Protein AF-0000000066374319 (afdb_homodimer)

Foldseek 3Di:
DAFPDPVLVVVLVVVVVCVVVPNDDPVVNVVSCVVTDDDLDWDALCRLVVLCVVLPHDLCRVCVLLVHDSVVNVCRNVRVDTDDDSSSVLSVCCSVPNSVVSD/DAFPDPVLVVVLVVVVVCVVVPNDDPVVNVVSCVVTDDDLDWDALCRLVVLCVVLPHDLCRVCVLLVHDSVVNVCRNVRVDTDDDPSSVLSVCCSVPNSVVSD

Radius of gyration: 18.67 Å; Cα contacts (8 Å, |Δi|>4): 278; chains: 2; bounding box: 35×55×42 Å

InterPro domains:
  IPR001387 Cro/C1-type, helix-turn-helix domain [PF01381] (48-91)
  IPR001387 Cro/C1-type, helix-turn-helix domain [PS50943] (48-91)
  IPR001387 Cro/C1-type, helix-turn-helix domain [SM00530] (47-102)
  IPR001387 Cro/C1-type, helix-turn-helix domain [cd00093] (45-91)
  IPR010982 Lambda repressor-like, DNA-binding domain superfamily [G3DSA:1.10.260.40] (38-99)
  IPR010982 Lambda repressor-like, DNA-binding domain superfamily [SSF47413] (45-101)
  IPR052359 Bacterial HTH-type regulators and antitoxins [PTHR36511] (6-102)

Organism: Neisseria gonorrhoeae (strain ATCC 700825 / FA 1090) (NCBI:txid242231)

pLDDT: mean 95.72, std 2.85, range [85.38, 98.88]

Solvent-accessible surface area (backbone atoms only — not comparable to full-atom values): 11067 Å² total; per-residue (Å²): 73,33,59,75,39,72,68,33,44,55,50,47,48,54,50,49,55,38,36,74,75,63,74,41,51,68,70,60,50,51,52,48,46,64,73,25,39,38,78,67,75,86,68,52,19,65,53,50,45,48,48,40,50,74,68,72,41,52,61,59,58,47,13,33,62,45,22,45,52,45,65,57,46,52,31,28,41,69,55,77,45,74,72,51,44,29,46,38,44,51,52,50,46,32,65,75,63,31,66,72,62,63,103,72,33,59,76,40,71,67,33,44,54,50,49,48,53,51,48,55,39,36,73,75,63,75,42,54,68,70,57,49,52,53,49,45,64,72,25,40,38,80,67,74,86,70,53,19,65,52,50,44,50,48,39,51,74,69,72,42,52,59,59,56,48,13,34,62,46,22,45,53,44,64,56,47,53,32,26,41,70,55,76,45,74,71,53,42,28,45,38,43,53,52,49,47,32,64,76,64,32,68,72,62,64,105

Secondary structure (DSSP, 8-state):
-EES-HHHHHHHHHHHHHHHTTSS-HHHHHHHHHHHEEPPPP--HHHHHHHHHHTT--HHHHHHHHTS-HHHHHHHHTTSS---HHHHHHHHHHHHH-GGGG-/-EES-HHHHHHHHHHHHHHHTTSS-HHHHHHHHHHHEEPPPP--HHHHHHHHHHTT--HHHHHHHHTS-HHHHHHHHTTSS---HHHHHHHHHHHHH-GGGG-

Sequence (206 aa):
MKYKSGIFAAIHETMQGLHDIGAIDKKTMRGFDKSCLTEIKPLSGGDIKAIREKEALSQAAFAIYLNVGKNHVSAWERGVKKPSGAALKLLTIVKNKGIEAIAMKYKSGIFAAIHETMQGLHDIGAIDKKTMRGFDKSCLTEIKPLSGGDIKAIREKEALSQAAFAIYLNVGKNHVSAWERGVKKPSGAALKLLTIVKNKGIEAIA

Nearest PDB structures (foldseek):
  5j9i-assembly2_C  TM=8.823E-01  e=1.707E-04  Vibrio cholerae
  5j9i-assembly1_B  TM=9.425E-01  e=4.262E-04  Vibrio cholerae
  4yba-assembly1_A  TM=8.769E-01  e=2.351E-03  Klebsiella pneumoniae
  5jaa-assembly1_B  TM=6.154E-01  e=1.606E-04  Vibrio cholerae O1 biovar El Tor str. N16961
  2ox6-assembly2_C  TM=7.833E-01  e=5.523E-03  Shewanella oneidensis MR-1

Structure (mmCIF, N/CA/C/O backbone):
data_AF-0000000066374319-model_v1
#
loop_
_entity.id
_entity.type
_entity.pdbx_description
1 polymer 'DNA-binding protein'
#
loop_
_atom_site.group_PDB
_atom_site.id
_atom_site.type_symbol
_atom_site.label_atom_id
_atom_site.label_alt_id
_atom_site.label_comp_id
_atom_site.label_asym_id
_atom_site.label_entity_id
_atom_site.label_seq_id
_atom_site.pdbx_PDB_ins_code
_atom_site.Cartn_x
_atom_site.Cartn_y
_atom_site.Cartn_z
_atom_site.occupancy
_atom_site.B_iso_or_equiv
_atom_site.auth_seq_id
_atom_site.auth_comp_id
_atom_site.auth_asym_id
_atom_site.auth_atom_id
_atom_site.pdbx_PDB_model_num
ATOM 1 N N . MET A 1 1 ? 9.516 -6.852 -3.818 1 85.56 1 MET A N 1
ATOM 2 C CA . MET A 1 1 ? 9.789 -7.051 -5.238 1 85.56 1 MET A CA 1
ATOM 3 C C . MET A 1 1 ? 8.641 -6.527 -6.09 1 85.56 1 MET A C 1
ATOM 5 O O . MET A 1 1 ? 7.5 -6.453 -5.625 1 85.56 1 MET A O 1
ATOM 9 N N . LYS A 1 2 ? 9.07 -6.004 -7.316 1 88.38 2 LYS A N 1
ATOM 10 C CA . LYS A 1 2 ? 8.07 -5.621 -8.305 1 88.38 2 LYS A CA 1
ATOM 11 C C . LYS A 1 2 ? 8.438 -6.141 -9.695 1 88.38 2 LYS A C 1
ATOM 13 O O . LYS A 1 2 ? 9.617 -6.336 -10 1 88.38 2 LYS A O 1
ATOM 18 N N . TYR A 1 3 ? 7.492 -6.336 -10.484 1 92.31 3 TYR A N 1
ATOM 19 C CA . TYR A 1 3 ? 7.754 -6.734 -11.859 1 92.31 3 TYR A CA 1
ATOM 20 C C . TYR A 1 3 ? 8.32 -5.57 -12.664 1 92.31 3 TYR A C 1
ATOM 22 O O . TYR A 1 3 ? 7.887 -4.426 -12.5 1 92.31 3 TYR A O 1
ATOM 30 N N . LYS A 1 4 ? 9.133 -5.91 -13.648 1 91.25 4 LYS A N 1
ATOM 31 C CA . LYS A 1 4 ? 9.711 -4.883 -14.5 1 91.25 4 LYS A CA 1
ATOM 32 C C . LYS A 1 4 ? 8.672 -4.324 -15.477 1 91.25 4 LYS A C 1
ATOM 34 O O . LYS A 1 4 ? 8.75 -3.162 -15.875 1 91.25 4 LYS A O 1
ATOM 39 N N . SER A 1 5 ? 7.73 -5.246 -15.844 1 88.25 5 SER A N 1
ATOM 40 C CA . SER A 1 5 ? 6.641 -4.871 -16.734 1 88.25 5 SER A CA 1
ATOM 41 C C . SER A 1 5 ? 5.523 -5.906 -16.703 1 88.25 5 SER A C 1
ATOM 43 O O . SER A 1 5 ? 5.637 -6.934 -16.047 1 88.25 5 SER A O 1
ATOM 45 N N . GLY A 1 6 ? 4.461 -5.535 -17.375 1 86.19 6 GLY A N 1
ATOM 46 C CA . GLY A 1 6 ? 3.354 -6.469 -17.5 1 86.19 6 GLY A CA 1
ATOM 47 C C . GLY A 1 6 ? 3.734 -7.766 -18.188 1 86.19 6 GLY A C 1
ATOM 48 O O . GLY A 1 6 ? 3.293 -8.844 -17.781 1 86.19 6 GLY A O 1
ATOM 49 N N . ILE A 1 7 ? 4.52 -7.633 -19.156 1 90.06 7 ILE A N 1
ATOM 50 C CA . ILE A 1 7 ? 4.918 -8.812 -19.922 1 90.06 7 ILE A CA 1
ATOM 51 C C . ILE A 1 7 ? 5.77 -9.727 -19.047 1 90.06 7 ILE A C 1
ATOM 53 O O . ILE A 1 7 ? 5.645 -10.953 -19.109 1 90.06 7 ILE A O 1
ATOM 57 N N . PHE A 1 8 ? 6.621 -9.219 -18.234 1 92.69 8 PHE A N 1
ATOM 58 C CA . PHE A 1 8 ? 7.469 -10.008 -17.344 1 92.69 8 PHE A CA 1
ATOM 59 C C . PHE A 1 8 ? 6.641 -10.695 -16.266 1 92.69 8 PHE A C 1
ATOM 61 O O . PHE A 1 8 ? 6.969 -11.805 -15.836 1 92.69 8 PHE A O 1
ATOM 68 N N . ALA A 1 9 ? 5.57 -9.992 -15.977 1 92.44 9 ALA A N 1
ATOM 69 C CA . ALA A 1 9 ? 4.645 -10.641 -15.055 1 92.44 9 ALA A CA 1
ATOM 70 C C . ALA A 1 9 ? 4.074 -11.922 -15.648 1 92.44 9 ALA A C 1
ATOM 72 O O . ALA A 1 9 ? 3.994 -12.945 -14.977 1 92.44 9 ALA A O 1
ATOM 73 N N . ALA A 1 10 ? 3.65 -11.867 -16.859 1 91.88 10 ALA A N 1
ATOM 74 C CA . ALA A 1 10 ? 3.098 -13.031 -17.547 1 91.88 10 ALA A CA 1
ATOM 75 C C . ALA A 1 10 ? 4.148 -14.133 -17.688 1 91.88 10 ALA A C 1
ATOM 77 O O . ALA A 1 10 ? 3.855 -15.312 -17.469 1 91.88 10 ALA A O 1
ATOM 78 N N . ILE A 1 11 ? 5.297 -13.758 -18.016 1 93.88 11 ILE A N 1
ATOM 79 C CA . ILE A 1 11 ? 6.395 -14.703 -18.172 1 93.88 11 ILE A CA 1
ATOM 80 C C . ILE A 1 11 ? 6.695 -15.367 -16.828 1 93.88 11 ILE A C 1
ATOM 82 O O . ILE A 1 11 ? 6.785 -16.594 -16.734 1 93.88 11 ILE A O 1
ATOM 86 N N . HIS A 1 12 ? 6.871 -14.578 -15.859 1 94.94 12 HIS A N 1
ATOM 87 C CA . HIS A 1 12 ? 7.172 -15.094 -14.523 1 94.94 12 HIS A CA 1
ATOM 88 C C . HIS A 1 12 ? 6.094 -16.062 -14.047 1 94.94 12 HIS A C 1
ATOM 90 O O . HIS A 1 12 ? 6.398 -17.078 -13.43 1 94.94 12 HIS A O 1
ATOM 96 N N . GLU A 1 13 ? 4.883 -15.688 -14.289 1 93.19 13 GLU A N 1
ATOM 97 C CA . GLU A 1 13 ? 3.779 -16.547 -13.891 1 93.19 13 GLU A CA 1
ATOM 98 C C . GLU A 1 13 ? 3.865 -17.906 -14.586 1 93.19 13 GLU A C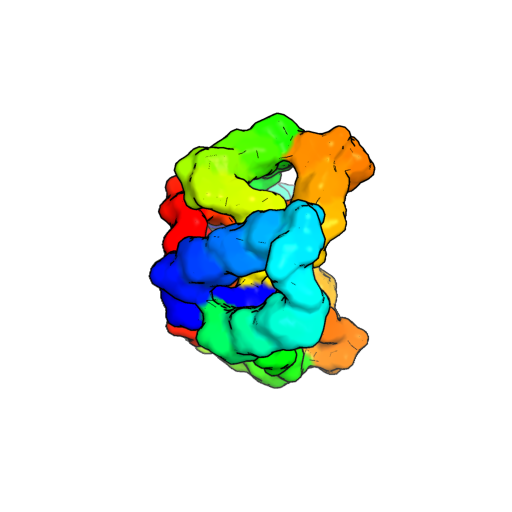 1
ATOM 100 O O . GLU A 1 13 ? 3.58 -18.938 -13.977 1 93.19 13 GLU A O 1
ATOM 105 N N . THR A 1 14 ? 4.141 -17.812 -15.797 1 94.56 14 THR A N 1
ATOM 106 C CA . THR A 1 14 ? 4.301 -19.047 -16.531 1 94.56 14 THR A CA 1
ATOM 107 C C . THR A 1 14 ? 5.41 -19.906 -15.922 1 94.56 14 THR A C 1
ATOM 109 O O . THR A 1 14 ? 5.227 -21.094 -15.695 1 94.56 14 THR A O 1
ATOM 112 N N . MET A 1 15 ? 6.504 -19.312 -15.602 1 95.56 15 MET A N 1
ATOM 113 C CA . MET A 1 15 ? 7.652 -20.031 -15.039 1 95.56 15 MET A CA 1
ATOM 114 C C . MET A 1 15 ? 7.344 -20.531 -13.633 1 95.56 15 MET A C 1
ATOM 116 O O . MET A 1 15 ? 7.789 -21.609 -13.25 1 95.56 15 MET A O 1
ATOM 120 N N . GLN A 1 16 ? 6.664 -19.75 -12.945 1 93.44 16 GLN A N 1
ATOM 121 C CA . GLN A 1 16 ? 6.254 -20.172 -11.617 1 93.44 16 GLN A CA 1
ATOM 122 C C . GLN A 1 16 ? 5.383 -21.422 -11.688 1 93.44 16 GLN A C 1
ATOM 124 O O . GLN A 1 16 ? 5.496 -22.328 -10.844 1 93.44 16 GLN A O 1
ATOM 129 N N . GLY A 1 17 ? 4.402 -21.422 -12.562 1 92.31 17 GLY A N 1
ATOM 130 C CA . GLY A 1 17 ? 3.607 -22.625 -12.773 1 92.31 17 GLY A CA 1
ATOM 131 C C . GLY A 1 17 ? 4.445 -23.844 -13.055 1 92.31 17 GLY A C 1
ATOM 132 O O . GLY A 1 17 ? 4.199 -24.922 -12.492 1 92.31 17 GLY A O 1
ATOM 133 N N . LEU A 1 18 ? 5.426 -23.703 -13.938 1 95.5 18 LEU A N 1
ATOM 134 C CA . LEU A 1 18 ? 6.336 -24.797 -14.273 1 95.5 18 LEU A CA 1
ATOM 135 C C . LEU A 1 18 ? 7.121 -25.25 -13.039 1 95.5 18 LEU A C 1
ATOM 137 O O . LEU A 1 18 ? 7.34 -26.438 -12.836 1 95.5 18 LEU A O 1
ATOM 141 N N . HIS A 1 19 ? 7.5 -24.328 -12.234 1 95.62 19 HIS A N 1
ATOM 142 C CA . HIS A 1 19 ? 8.211 -24.641 -11 1 95.62 19 HIS A CA 1
ATOM 143 C C . HIS A 1 19 ? 7.32 -25.422 -10.031 1 95.62 19 HIS A C 1
ATOM 145 O O . HIS A 1 19 ? 7.773 -26.391 -9.422 1 95.62 19 HIS A O 1
ATOM 151 N N . ASP A 1 20 ? 6.141 -25.031 -9.922 1 92.25 20 ASP A N 1
ATOM 152 C CA . ASP A 1 20 ? 5.207 -25.641 -8.977 1 92.25 20 ASP A CA 1
ATOM 153 C C . ASP A 1 20 ? 4.961 -27.109 -9.312 1 92.25 20 ASP A C 1
ATOM 155 O O . ASP A 1 20 ? 4.754 -27.922 -8.414 1 92.25 20 ASP A O 1
ATOM 159 N N . ILE A 1 21 ? 5.012 -27.484 -10.469 1 95 21 ILE A N 1
ATOM 160 C CA . ILE A 1 21 ? 4.742 -28.859 -10.859 1 95 21 ILE A CA 1
ATOM 161 C C . ILE A 1 21 ? 6.059 -29.641 -10.961 1 95 21 ILE A C 1
ATOM 163 O O . ILE A 1 21 ? 6.078 -30.781 -11.414 1 95 21 ILE A O 1
ATOM 167 N N . GLY A 1 22 ? 7.172 -28.984 -10.68 1 95.31 22 GLY A N 1
ATOM 168 C CA . GLY A 1 22 ? 8.469 -29.641 -10.609 1 95.31 22 GLY A CA 1
ATOM 169 C C . GLY A 1 22 ? 9.164 -29.719 -11.953 1 95.31 22 GLY A C 1
ATOM 170 O O . GLY A 1 22 ? 10.133 -30.469 -12.109 1 95.31 22 GLY A O 1
ATOM 171 N N . ALA A 1 23 ? 8.711 -28.984 -12.938 1 97.31 23 ALA A N 1
ATOM 172 C CA . ALA A 1 23 ? 9.281 -29.031 -14.289 1 97.31 23 ALA A CA 1
ATOM 173 C C . ALA A 1 23 ? 10.562 -28.203 -14.375 1 97.31 23 ALA A C 1
ATOM 175 O O . ALA A 1 23 ? 11.375 -28.406 -15.273 1 97.31 23 ALA A O 1
ATOM 176 N N . ILE A 1 24 ? 10.734 -27.203 -13.508 1 96.06 24 ILE A N 1
ATOM 177 C CA . ILE A 1 24 ? 11.992 -26.469 -13.398 1 96.06 24 ILE A CA 1
ATOM 178 C C . ILE A 1 24 ? 12.438 -26.438 -11.938 1 96.06 24 ILE A C 1
ATOM 180 O O . ILE A 1 24 ? 11.609 -26.531 -11.023 1 96.06 24 ILE A O 1
ATOM 184 N N . ASP A 1 25 ? 13.781 -26.281 -11.812 1 96.56 25 ASP A N 1
ATOM 185 C CA . ASP A 1 25 ? 14.312 -26.312 -10.453 1 96.56 25 ASP A CA 1
ATOM 186 C C . ASP A 1 25 ? 14.414 -24.906 -9.867 1 96.56 25 ASP A C 1
ATOM 188 O O . ASP A 1 25 ? 14.094 -23.922 -10.539 1 96.56 25 ASP A O 1
ATOM 192 N N . LYS A 1 26 ? 14.711 -24.891 -8.656 1 95.38 26 LYS A N 1
ATOM 193 C CA . LYS A 1 26 ? 14.75 -23.641 -7.914 1 95.38 26 LYS A CA 1
ATOM 194 C C . LYS A 1 26 ? 15.789 -22.688 -8.5 1 95.38 26 LYS A C 1
ATOM 196 O O . LYS A 1 26 ? 15.562 -21.469 -8.555 1 95.38 26 LYS A O 1
ATOM 201 N N . LYS A 1 27 ? 16.906 -23.266 -8.883 1 96.81 27 LYS A N 1
ATOM 202 C CA . LYS A 1 27 ? 17.984 -22.453 -9.453 1 96.81 27 LYS A CA 1
ATOM 203 C C . LYS A 1 27 ? 17.516 -21.75 -10.727 1 96.81 27 LYS A C 1
ATOM 205 O O . LYS A 1 27 ? 17.781 -20.562 -10.914 1 96.81 27 LYS A O 1
ATOM 210 N N . THR A 1 28 ? 16.828 -22.422 -11.492 1 96.19 28 THR A N 1
ATOM 211 C CA . THR A 1 28 ? 16.281 -21.844 -12.719 1 96.19 28 THR A CA 1
ATOM 212 C C . THR A 1 28 ? 15.242 -20.781 -12.414 1 96.19 28 THR A C 1
ATOM 214 O O . THR A 1 28 ? 15.211 -19.719 -13.055 1 96.19 28 THR A O 1
ATOM 217 N N . MET A 1 29 ? 14.414 -21.047 -11.398 1 94.81 29 MET A N 1
ATOM 218 C CA . MET A 1 29 ? 13.398 -20.078 -11.023 1 94.81 29 MET A CA 1
ATOM 219 C C . MET A 1 29 ? 14.031 -18.781 -10.523 1 94.81 29 MET A C 1
ATOM 221 O O . MET A 1 29 ? 13.547 -17.688 -10.828 1 94.81 29 MET A O 1
ATOM 225 N N . ARG A 1 30 ? 15.094 -18.953 -9.766 1 94.5 30 ARG A N 1
ATOM 226 C CA . ARG A 1 30 ? 15.797 -17.781 -9.266 1 94.5 30 ARG A CA 1
ATOM 227 C C . ARG A 1 30 ? 16.328 -16.922 -10.414 1 94.5 30 ARG A C 1
ATOM 229 O O . ARG A 1 30 ? 16.359 -15.695 -10.32 1 94.5 30 ARG A O 1
ATOM 236 N N . GLY A 1 31 ? 16.797 -17.594 -11.398 1 94.56 31 GLY A N 1
ATOM 237 C CA . GLY A 1 31 ? 17.234 -16.891 -12.594 1 94.56 31 GLY A CA 1
ATOM 238 C C . GLY A 1 31 ? 16.141 -16.047 -13.234 1 94.56 31 GLY A C 1
ATOM 239 O O . GLY A 1 31 ? 16.375 -14.898 -13.617 1 94.56 31 GLY A O 1
ATOM 240 N N . PHE A 1 32 ? 14.984 -16.594 -13.344 1 93.5 32 PHE A N 1
ATOM 241 C CA . PHE A 1 32 ? 13.852 -15.859 -13.898 1 93.5 32 PHE A CA 1
ATOM 242 C C . PHE A 1 32 ? 13.453 -14.703 -12.992 1 93.5 32 PHE A C 1
ATOM 244 O O . PHE A 1 32 ? 13.047 -13.641 -13.469 1 93.5 32 PHE A O 1
ATOM 251 N N . ASP A 1 33 ? 13.477 -14.945 -11.656 1 93.62 33 ASP A N 1
ATOM 252 C CA . ASP A 1 33 ? 13.211 -13.867 -10.711 1 93.62 33 ASP A CA 1
ATOM 253 C C . ASP A 1 33 ? 14.102 -12.656 -10.992 1 93.62 33 ASP A C 1
ATOM 255 O O . ASP A 1 33 ? 13.625 -11.523 -11.047 1 93.62 33 ASP A O 1
ATOM 259 N N . LYS A 1 34 ? 15.367 -12.945 -11.172 1 93.44 34 LYS A N 1
ATOM 260 C CA . LYS A 1 34 ? 16.328 -11.875 -11.43 1 93.44 34 LYS A CA 1
ATOM 261 C C . LYS A 1 34 ? 15.992 -11.133 -12.719 1 93.44 34 LYS A C 1
ATOM 263 O O . LYS A 1 34 ? 16.203 -9.922 -12.82 1 93.44 34 LYS A O 1
ATOM 268 N N . SER A 1 35 ? 15.477 -11.797 -13.641 1 94 35 SER A N 1
ATOM 269 C CA . SER A 1 35 ? 15.211 -11.219 -14.961 1 94 35 SER A CA 1
ATOM 270 C C . SER A 1 35 ? 13.891 -10.461 -14.977 1 94 35 SER A C 1
ATOM 272 O O . SER A 1 35 ? 13.734 -9.484 -15.711 1 94 35 SER A O 1
ATOM 274 N N . CYS A 1 36 ? 12.969 -10.953 -14.141 1 95.44 36 CYS A N 1
ATOM 275 C CA . CYS A 1 36 ? 11.602 -10.469 -14.289 1 95.44 36 CYS A CA 1
ATOM 276 C C . CYS A 1 36 ? 11.25 -9.469 -13.188 1 95.44 36 CYS A C 1
ATOM 278 O O . CYS A 1 36 ? 10.297 -8.695 -13.32 1 95.44 36 CYS A O 1
ATOM 280 N N . LEU A 1 37 ? 11.984 -9.516 -12.125 1 94.12 37 LEU A N 1
ATOM 281 C CA . LEU A 1 37 ? 11.609 -8.734 -10.953 1 94.12 37 LEU A CA 1
ATOM 282 C C . LEU A 1 37 ? 12.648 -7.656 -10.664 1 94.12 37 LEU A C 1
ATOM 284 O O . LEU A 1 37 ? 13.836 -7.84 -10.938 1 94.12 37 LEU A O 1
ATOM 288 N N . THR A 1 38 ? 12.219 -6.57 -10.25 1 92.12 38 THR A N 1
ATOM 289 C CA . THR A 1 38 ? 13.086 -5.527 -9.719 1 92.12 38 THR A CA 1
ATOM 290 C C . THR A 1 38 ? 12.891 -5.391 -8.211 1 92.12 38 THR A C 1
ATOM 292 O O . THR A 1 38 ? 11.773 -5.496 -7.707 1 92.12 38 THR A O 1
ATOM 295 N N . GLU A 1 39 ? 13.93 -5.234 -7.555 1 90.19 39 GLU A N 1
ATOM 296 C CA . GLU A 1 39 ? 13.867 -5.098 -6.102 1 90.19 39 GLU A CA 1
ATOM 297 C C . GLU A 1 39 ? 13.297 -3.738 -5.699 1 90.19 39 GLU A C 1
ATOM 299 O O . GLU A 1 39 ? 13.648 -2.715 -6.293 1 90.19 39 GLU A O 1
ATOM 304 N N . ILE A 1 40 ? 12.414 -3.73 -4.828 1 95.25 40 ILE A N 1
ATOM 305 C CA . ILE A 1 40 ? 12.016 -2.49 -4.168 1 95.25 40 ILE A CA 1
ATOM 306 C C . ILE A 1 40 ? 13.062 -2.107 -3.121 1 95.25 40 ILE A C 1
ATOM 308 O O . ILE A 1 40 ? 13.367 -2.898 -2.225 1 95.25 40 ILE A O 1
ATOM 312 N N . LYS A 1 41 ? 13.586 -0.959 -3.27 1 95.81 41 LYS A N 1
ATOM 313 C CA . LYS A 1 41 ? 14.703 -0.542 -2.426 1 95.81 41 LYS A CA 1
ATOM 314 C C . LYS A 1 41 ? 14.211 -0.077 -1.057 1 95.81 41 LYS A C 1
ATOM 316 O O . LYS A 1 41 ? 13.164 0.561 -0.95 1 95.81 41 LYS A O 1
ATOM 321 N N . PRO A 1 42 ? 15.008 -0.447 -0.119 1 97.06 42 PRO A N 1
ATOM 322 C CA . PRO A 1 42 ? 14.664 0.081 1.203 1 97.06 42 PRO A CA 1
ATOM 323 C C . PRO A 1 42 ? 14.68 1.606 1.253 1 97.06 42 PRO A C 1
ATOM 325 O O . PRO A 1 42 ? 15.391 2.246 0.47 1 97.06 42 PRO A O 1
ATOM 328 N N . LEU A 1 43 ? 13.938 2.207 2.131 1 98.25 43 LEU A N 1
ATOM 329 C CA . LEU A 1 43 ? 13.875 3.648 2.346 1 98.25 43 LEU A CA 1
ATOM 330 C C . LEU A 1 43 ? 14.359 4.016 3.742 1 98.25 43 LEU A C 1
ATOM 332 O O . LEU A 1 43 ? 13.977 3.379 4.727 1 98.25 43 LEU A O 1
ATOM 336 N N . SER A 1 44 ? 15.211 5.004 3.818 1 98.19 44 SER A N 1
ATOM 337 C CA . SER A 1 44 ? 15.625 5.531 5.113 1 98.19 44 SER A CA 1
ATOM 338 C C . SER A 1 44 ? 14.555 6.441 5.711 1 98.19 44 SER A C 1
ATOM 340 O O . SER A 1 44 ? 13.609 6.832 5.02 1 98.19 44 SER A O 1
ATOM 342 N N . GLY A 1 45 ? 14.742 6.73 7.008 1 98.62 45 GLY A N 1
ATOM 343 C CA . GLY A 1 45 ? 13.867 7.715 7.621 1 98.62 45 GLY A CA 1
ATOM 344 C C . GLY A 1 45 ? 13.852 9.047 6.895 1 98.62 45 GLY A C 1
ATOM 345 O O . GLY A 1 45 ? 12.797 9.648 6.707 1 98.62 45 GLY A O 1
ATOM 346 N N . GLY A 1 46 ? 14.992 9.477 6.574 1 98.5 46 GLY A N 1
ATOM 347 C CA . GLY A 1 46 ? 15.102 10.711 5.812 1 98.5 46 GLY A CA 1
ATOM 348 C C . GLY A 1 46 ? 14.383 10.656 4.477 1 98.5 46 GLY A C 1
ATOM 349 O O . GLY A 1 46 ? 13.766 11.633 4.051 1 98.5 46 GLY A O 1
ATOM 350 N N . ASP A 1 47 ? 14.477 9.523 3.742 1 98.62 47 ASP A N 1
ATOM 351 C CA . ASP A 1 47 ? 13.75 9.336 2.488 1 98.62 47 ASP A CA 1
ATOM 352 C C . ASP A 1 47 ? 12.25 9.508 2.693 1 98.62 47 ASP A C 1
ATOM 354 O O . ASP A 1 47 ? 11.586 10.195 1.917 1 98.62 47 ASP A O 1
ATOM 358 N N . ILE A 1 48 ? 11.781 8.852 3.719 1 98.88 48 ILE A N 1
ATOM 359 C CA . ILE A 1 48 ? 10.344 8.844 3.984 1 98.88 48 ILE A CA 1
ATOM 360 C C . ILE A 1 48 ? 9.875 10.258 4.305 1 98.88 48 ILE A C 1
ATOM 362 O O . ILE A 1 48 ? 8.844 10.711 3.799 1 98.88 48 ILE A O 1
ATOM 366 N N . LYS A 1 49 ? 10.656 10.961 5.117 1 98.75 49 LYS A N 1
ATOM 367 C CA . LYS A 1 49 ? 10.352 12.359 5.418 1 98.75 49 LYS A CA 1
ATOM 368 C C . LYS A 1 49 ? 10.352 13.211 4.152 1 98.75 49 LYS A C 1
ATOM 370 O O . LYS A 1 49 ? 9.461 14.039 3.955 1 98.75 49 LYS A O 1
ATOM 375 N N . ALA A 1 50 ? 11.281 13.016 3.314 1 98.81 50 ALA A N 1
ATOM 376 C CA . ALA A 1 50 ? 11.383 13.773 2.07 1 98.81 50 ALA A CA 1
ATOM 377 C C . ALA A 1 50 ? 10.18 13.508 1.172 1 98.81 50 ALA A C 1
ATOM 379 O O . ALA A 1 50 ? 9.648 14.43 0.542 1 98.81 50 ALA A O 1
ATOM 380 N N . ILE A 1 51 ? 9.773 12.273 1.063 1 98.69 51 ILE A N 1
ATOM 381 C CA . ILE A 1 51 ? 8.602 11.898 0.286 1 98.69 51 ILE A CA 1
ATOM 382 C C . ILE A 1 51 ? 7.371 12.641 0.81 1 98.69 51 ILE A C 1
ATOM 384 O O . ILE A 1 51 ? 6.613 13.227 0.034 1 98.69 51 ILE A O 1
ATOM 388 N N . ARG A 1 52 ? 7.195 12.539 2.152 1 98.38 52 ARG A N 1
ATOM 389 C CA . ARG A 1 52 ? 6.051 13.188 2.787 1 98.38 52 ARG A CA 1
ATOM 390 C C . ARG A 1 52 ? 6.074 14.695 2.551 1 98.38 52 ARG A C 1
ATOM 392 O O . ARG A 1 52 ? 5.055 15.289 2.191 1 98.38 52 ARG A O 1
ATOM 399 N N . GLU A 1 53 ? 7.242 15.344 2.727 1 98.31 53 GLU A N 1
ATOM 400 C CA . GLU A 1 53 ? 7.371 16.797 2.623 1 98.31 53 GLU A CA 1
ATOM 401 C C . GLU A 1 53 ? 7.203 17.266 1.181 1 98.31 53 GLU A C 1
ATOM 403 O O . GLU A 1 53 ? 6.672 18.344 0.933 1 98.31 53 GLU A O 1
ATOM 408 N N . LYS A 1 54 ? 7.656 16.469 0.281 1 98.12 54 LYS A N 1
ATOM 409 C CA . LYS A 1 54 ? 7.477 16.797 -1.132 1 98.12 54 LYS A CA 1
ATOM 410 C C . LYS A 1 54 ? 6 16.938 -1.476 1 98.12 54 LYS A C 1
ATOM 412 O O . LYS A 1 54 ? 5.637 17.766 -2.322 1 98.12 54 LYS A O 1
ATOM 417 N N . GLU A 1 55 ? 5.168 16.172 -0.817 1 96.12 55 GLU A N 1
ATOM 418 C CA . GLU A 1 55 ? 3.729 16.188 -1.063 1 96.12 55 GLU A CA 1
ATOM 419 C C . GLU A 1 55 ? 3.023 17.188 -0.15 1 96.12 55 GLU A C 1
ATOM 421 O O . GLU A 1 55 ? 1.792 17.234 -0.098 1 96.12 55 GLU A O 1
ATOM 426 N N . ALA A 1 56 ? 3.814 17.906 0.688 1 94.69 56 ALA A N 1
ATOM 427 C CA . ALA A 1 56 ? 3.336 18.938 1.593 1 94.69 56 ALA A CA 1
ATOM 428 C C . ALA A 1 56 ? 2.316 18.391 2.582 1 94.69 56 ALA A C 1
ATOM 430 O O . ALA A 1 56 ? 1.288 19.016 2.844 1 94.69 56 ALA A O 1
ATOM 431 N N . LEU A 1 57 ? 2.592 17.25 3.113 1 95.12 57 LEU A N 1
ATOM 432 C CA . LEU A 1 57 ? 1.68 16.594 4.039 1 95.12 57 LEU A CA 1
ATOM 433 C C . LEU A 1 57 ? 2.279 16.531 5.441 1 95.12 57 LEU A C 1
ATOM 435 O O . LEU A 1 57 ? 3.488 16.344 5.598 1 95.12 57 LEU A O 1
ATOM 439 N N . SER A 1 58 ? 1.423 16.688 6.41 1 94.25 58 SER A N 1
ATOM 4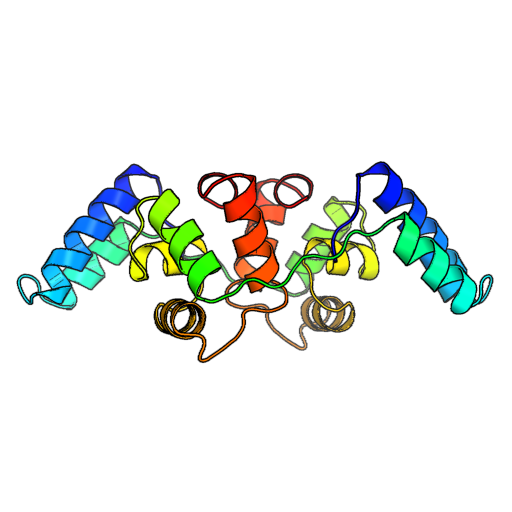40 C CA . SER A 1 58 ? 1.813 16.375 7.777 1 94.25 58 SER A CA 1
ATOM 441 C C . SER A 1 58 ? 1.939 14.859 7.977 1 94.25 58 SER A C 1
ATOM 443 O O . SER A 1 58 ? 1.518 14.078 7.121 1 94.25 58 SER A O 1
ATOM 445 N N . GLN A 1 59 ? 2.551 14.508 9.078 1 96.06 59 GLN A N 1
ATOM 446 C CA . GLN A 1 59 ? 2.625 13.086 9.391 1 96.06 59 GLN A CA 1
ATOM 447 C C . GLN A 1 59 ? 1.232 12.477 9.516 1 96.06 59 GLN A C 1
ATOM 449 O O . GLN A 1 59 ? 0.996 11.352 9.062 1 96.06 59 GLN A O 1
ATOM 454 N N . ALA A 1 60 ? 0.336 13.219 10.109 1 93.5 60 ALA A N 1
ATOM 455 C CA . ALA A 1 60 ? -1.029 12.742 10.32 1 93.5 60 ALA A CA 1
ATOM 456 C C . ALA A 1 60 ? -1.746 12.531 8.984 1 93.5 60 ALA A C 1
ATOM 458 O O . ALA A 1 60 ? -2.363 11.484 8.766 1 93.5 60 ALA A O 1
ATOM 459 N N . ALA A 1 61 ? -1.693 13.477 8.156 1 94.56 61 ALA A N 1
ATOM 460 C CA . ALA A 1 61 ? -2.338 13.391 6.848 1 94.56 61 ALA A CA 1
ATOM 461 C C . ALA A 1 61 ? -1.723 12.273 6.008 1 94.56 61 ALA A C 1
ATOM 463 O O . ALA A 1 61 ? -2.439 11.516 5.352 1 94.5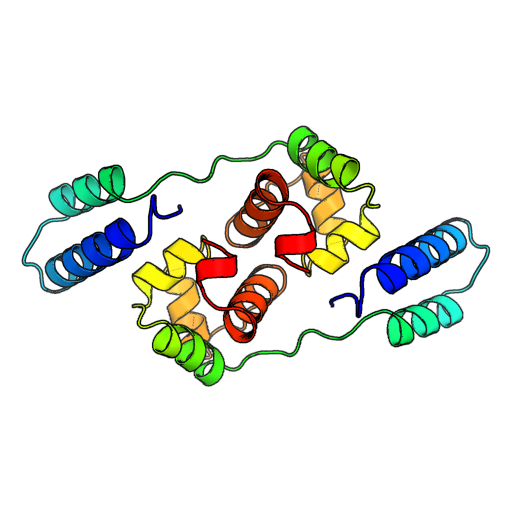6 61 ALA A O 1
ATOM 464 N N . PHE A 1 62 ? -0.406 12.227 6.02 1 97.31 62 PHE A N 1
ATOM 465 C CA . PHE A 1 62 ? 0.305 11.195 5.277 1 97.31 62 PHE A CA 1
ATOM 466 C C . PHE A 1 62 ? -0.132 9.805 5.727 1 97.31 62 PHE A C 1
ATOM 468 O O . PHE A 1 62 ? -0.372 8.922 4.898 1 97.31 62 PHE A O 1
ATOM 475 N N . ALA A 1 63 ? -0.277 9.625 7.051 1 97.56 63 ALA A N 1
ATOM 476 C CA . ALA A 1 63 ? -0.708 8.359 7.641 1 97.56 63 ALA A CA 1
ATOM 477 C C . ALA A 1 63 ? -2.092 7.965 7.133 1 97.56 63 ALA A C 1
ATOM 479 O O . ALA A 1 63 ? -2.344 6.789 6.852 1 97.56 63 ALA A O 1
ATOM 480 N N . ILE A 1 64 ? -2.959 8.875 7.02 1 96.5 64 ILE A N 1
ATOM 481 C CA . ILE A 1 64 ? -4.32 8.617 6.559 1 96.5 64 ILE A CA 1
ATOM 482 C C . ILE A 1 64 ? -4.293 8.125 5.113 1 96.5 64 ILE A C 1
ATOM 484 O O . ILE A 1 64 ? -4.957 7.141 4.773 1 96.5 64 ILE A O 1
ATOM 488 N N . TYR A 1 65 ? -3.494 8.727 4.219 1 96.81 65 TYR A N 1
ATOM 489 C CA . TYR A 1 65 ? -3.367 8.281 2.836 1 96.81 65 TYR A CA 1
ATOM 490 C C . TYR A 1 65 ? -2.854 6.852 2.768 1 96.81 65 TYR A C 1
ATOM 492 O O . TYR A 1 65 ? -3.271 6.074 1.906 1 96.81 65 TYR A O 1
ATOM 500 N N . LEU A 1 66 ? -1.97 6.512 3.697 1 98.06 66 LEU A N 1
ATOM 501 C CA . LEU A 1 66 ? -1.325 5.203 3.68 1 98.06 66 LEU A CA 1
ATOM 502 C C . LEU A 1 66 ? -2.162 4.176 4.434 1 98.06 66 LEU A C 1
ATOM 504 O O . LEU A 1 66 ? -1.858 2.982 4.406 1 98.06 66 LEU A O 1
ATOM 508 N N . ASN A 1 67 ? -3.16 4.613 5.094 1 98 67 ASN A N 1
ATOM 509 C CA . ASN A 1 67 ? -4.008 3.777 5.934 1 98 67 ASN A CA 1
ATOM 510 C C . ASN A 1 67 ? -3.201 3.078 7.023 1 98 67 ASN A C 1
ATOM 512 O O . ASN A 1 67 ? -3.344 1.871 7.23 1 98 67 ASN A O 1
ATOM 516 N N . VAL A 1 68 ? -2.334 3.871 7.594 1 97.69 68 VAL A N 1
ATOM 517 C CA . VAL A 1 68 ? -1.57 3.42 8.75 1 97.69 68 VAL A CA 1
ATOM 518 C C . VAL A 1 68 ? -1.724 4.422 9.898 1 97.69 68 VAL A C 1
ATOM 520 O O . VAL A 1 68 ? -2.363 5.465 9.734 1 97.69 68 VAL A O 1
ATOM 523 N N . GLY A 1 69 ? -1.208 4.129 11.023 1 96.38 69 GLY A N 1
ATOM 524 C CA . GLY A 1 69 ? -1.229 5.055 12.141 1 96.38 69 GLY A CA 1
ATOM 525 C C . GLY A 1 69 ? -0.138 6.105 12.07 1 96.38 69 GLY A C 1
ATOM 526 O O . GLY A 1 69 ? 0.944 5.848 11.531 1 96.38 69 GLY A O 1
ATOM 527 N N . LYS A 1 70 ? -0.505 7.262 12.625 1 95.4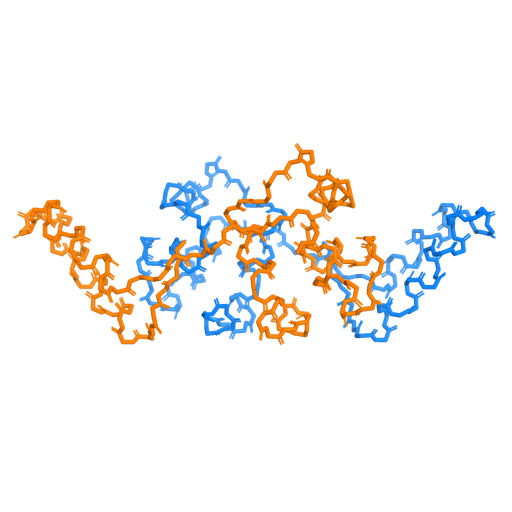4 70 LYS A N 1
ATOM 528 C CA . LYS A 1 70 ? 0.484 8.336 12.656 1 95.44 70 LYS A CA 1
ATOM 529 C C . LYS A 1 70 ? 1.764 7.883 13.352 1 95.44 70 LYS A C 1
ATOM 531 O O . LYS A 1 70 ? 2.861 8.297 12.977 1 95.44 70 LYS A O 1
ATOM 536 N N . ASN A 1 71 ? 1.65 7.02 14.266 1 97.31 71 ASN A N 1
ATOM 537 C CA . ASN A 1 71 ? 2.809 6.523 15.008 1 97.31 71 ASN A CA 1
ATOM 538 C C . ASN A 1 71 ? 3.74 5.715 14.109 1 97.31 71 ASN A C 1
ATOM 540 O O . ASN A 1 71 ? 4.957 5.715 14.312 1 97.31 71 ASN A O 1
ATOM 544 N N . HIS A 1 72 ? 3.203 5.031 13.156 1 98 72 HIS A N 1
ATOM 545 C CA . HIS A 1 72 ? 4.027 4.289 12.211 1 98 72 HIS A CA 1
ATOM 546 C C . HIS A 1 72 ? 4.867 5.234 11.352 1 98 72 HIS A C 1
ATOM 548 O O . HIS A 1 72 ? 6.07 5.027 11.195 1 98 72 HIS A O 1
ATOM 554 N N . VAL A 1 73 ? 4.25 6.258 10.898 1 98.56 73 VAL A N 1
ATOM 555 C CA . VAL A 1 73 ? 4.953 7.238 10.086 1 98.56 73 VAL A CA 1
ATOM 556 C C . VAL A 1 73 ? 6.07 7.891 10.898 1 98.56 73 VAL A C 1
ATOM 558 O O . VAL A 1 73 ? 7.207 7.996 10.43 1 98.56 73 VAL A O 1
ATOM 561 N N . SER A 1 74 ? 5.727 8.312 12.07 1 98.38 74 SER A N 1
ATOM 562 C CA . SER A 1 74 ? 6.715 8.938 12.945 1 98.38 74 SER A CA 1
ATOM 563 C C . SER A 1 74 ? 7.883 7.996 13.219 1 98.38 74 SER A C 1
ATOM 565 O O . SER A 1 74 ? 9.047 8.406 13.164 1 98.38 74 SER A O 1
ATOM 567 N N . ALA A 1 75 ? 7.605 6.77 13.531 1 98.62 75 ALA A N 1
ATOM 568 C CA . ALA A 1 75 ? 8.641 5.781 13.82 1 98.62 75 ALA A CA 1
ATOM 569 C C . ALA A 1 75 ? 9.531 5.551 12.602 1 98.62 75 ALA A C 1
ATOM 571 O O . ALA A 1 75 ? 10.742 5.379 12.734 1 98.62 75 ALA A O 1
ATOM 572 N N . TRP A 1 76 ? 8.953 5.523 11.406 1 98.75 76 TRP A N 1
ATOM 573 C CA . TRP A 1 76 ? 9.727 5.348 10.188 1 98.75 76 TRP A CA 1
ATOM 574 C C . TRP A 1 76 ? 10.656 6.539 9.953 1 98.75 76 TRP A C 1
ATOM 576 O O . TRP A 1 76 ? 11.844 6.363 9.68 1 98.75 76 TRP A O 1
ATOM 586 N N . GLU A 1 77 ? 10.117 7.738 10.148 1 98.62 77 GLU A N 1
ATOM 587 C CA . GLU A 1 77 ? 10.891 8.938 9.852 1 98.62 77 GLU A CA 1
ATOM 588 C C . GLU A 1 77 ? 12.039 9.117 10.844 1 98.62 77 GLU A C 1
ATOM 590 O O . GLU A 1 77 ? 13.078 9.68 10.5 1 98.62 77 GLU A O 1
ATOM 595 N N . ARG A 1 78 ? 11.852 8.602 12.008 1 98.19 78 ARG A N 1
ATOM 596 C CA . ARG A 1 78 ? 12.883 8.703 13.039 1 98.19 78 ARG A CA 1
ATOM 597 C C . ARG A 1 78 ? 13.867 7.547 12.945 1 98.19 78 ARG A C 1
ATOM 599 O O . ARG A 1 78 ? 14.844 7.492 13.703 1 98.19 78 ARG A O 1
ATOM 606 N N . GLY A 1 79 ? 13.625 6.617 12.133 1 97.75 79 GLY A N 1
ATOM 607 C CA . GLY A 1 79 ? 14.516 5.484 11.953 1 97.75 79 GLY A CA 1
ATOM 608 C C . GLY A 1 79 ? 14.344 4.41 13.016 1 97.75 79 GLY A C 1
ATOM 609 O O . GLY A 1 79 ? 15.164 3.496 13.117 1 97.75 79 GLY A O 1
ATOM 610 N N . VAL A 1 80 ? 13.344 4.473 13.812 1 97.75 80 VAL A N 1
ATOM 611 C CA . VAL A 1 80 ? 13.07 3.52 14.891 1 97.75 80 VAL A CA 1
ATOM 612 C C . VAL A 1 80 ? 12.57 2.203 14.297 1 97.75 80 VAL A C 1
ATOM 614 O O . VAL A 1 80 ? 12.891 1.126 14.805 1 97.75 80 VAL A O 1
ATOM 617 N N . LYS A 1 81 ? 11.742 2.205 13.258 1 97.75 81 LYS A N 1
ATOM 618 C CA . LYS A 1 81 ? 11.258 1.059 12.492 1 97.75 81 LYS A CA 1
ATOM 619 C C . LYS A 1 81 ? 11.516 1.246 11 1 97.75 81 LYS A C 1
ATOM 621 O O . LYS A 1 81 ? 11.711 2.371 10.531 1 97.75 81 LYS A O 1
ATOM 626 N N . LYS A 1 82 ? 11.586 0.193 10.367 1 97.75 82 LYS A N 1
ATOM 627 C CA . LYS A 1 82 ? 11.68 0.228 8.906 1 97.75 82 LYS A CA 1
ATOM 628 C C . LYS A 1 82 ? 10.383 -0.265 8.266 1 97.75 82 LYS A C 1
ATOM 630 O O . LYS A 1 82 ? 9.844 -1.298 8.664 1 97.75 82 LYS A O 1
ATOM 635 N N . PRO A 1 83 ? 9.953 0.556 7.32 1 98 83 PRO A N 1
ATOM 636 C CA . PRO A 1 83 ? 8.789 0.04 6.602 1 98 83 PRO A CA 1
ATOM 637 C C . PRO A 1 83 ? 9.102 -1.22 5.797 1 98 83 PRO A C 1
ATOM 639 O O . PRO A 1 83 ? 10.203 -1.361 5.266 1 98 83 PRO A O 1
ATOM 642 N N . SER A 1 84 ? 8.148 -2.162 5.684 1 95.88 84 SER A N 1
ATOM 643 C CA . SER A 1 84 ? 8.305 -3.387 4.906 1 95.88 84 SER A CA 1
ATOM 644 C C . SER A 1 84 ? 7.016 -3.734 4.16 1 95.88 84 SER A C 1
ATOM 646 O O . SER A 1 84 ? 6.004 -3.045 4.305 1 95.88 84 SER A O 1
ATOM 648 N N . GLY A 1 85 ? 7.137 -4.68 3.316 1 96.62 85 GLY A N 1
ATOM 649 C CA . GLY A 1 85 ? 5.969 -5.211 2.635 1 96.62 85 GLY A CA 1
ATOM 650 C C . GLY A 1 85 ? 5.129 -4.141 1.969 1 96.62 85 GLY A C 1
ATOM 651 O O . GLY A 1 85 ? 5.641 -3.34 1.183 1 96.62 85 GLY A O 1
ATOM 652 N N . ALA A 1 86 ? 3.805 -4.191 2.352 1 98.06 86 ALA A N 1
ATOM 653 C CA . ALA A 1 86 ? 2.811 -3.336 1.714 1 98.06 86 ALA A CA 1
ATOM 654 C C . ALA A 1 86 ? 3.1 -1.861 1.986 1 98.06 86 ALA A C 1
ATOM 656 O O . ALA A 1 86 ? 2.889 -1.011 1.119 1 98.06 86 ALA A O 1
ATOM 657 N N . ALA A 1 87 ? 3.562 -1.606 3.188 1 98.5 87 ALA A N 1
ATOM 658 C CA . ALA A 1 87 ? 3.877 -0.22 3.52 1 98.5 87 ALA A CA 1
ATOM 659 C C . ALA A 1 87 ? 4.996 0.317 2.631 1 98.5 87 ALA A C 1
ATOM 661 O O . ALA A 1 87 ? 4.898 1.427 2.102 1 98.5 87 ALA A O 1
ATOM 662 N N . LEU A 1 88 ? 6.027 -0.461 2.455 1 98.5 88 LEU A N 1
ATOM 663 C CA . LEU A 1 88 ? 7.133 -0.066 1.588 1 98.5 88 LEU A CA 1
ATOM 664 C C . LEU A 1 88 ? 6.66 0.104 0.149 1 98.5 88 LEU A C 1
ATOM 666 O O . LEU A 1 88 ? 7.102 1.02 -0.55 1 98.5 88 LEU A O 1
ATOM 670 N N . LYS A 1 89 ? 5.762 -0.736 -0.225 1 98.31 89 LYS A N 1
ATOM 671 C CA . LYS A 1 89 ? 5.188 -0.628 -1.562 1 98.31 89 LYS A CA 1
ATOM 672 C C . LYS A 1 89 ? 4.449 0.695 -1.737 1 98.31 89 LYS A C 1
ATOM 674 O O . LYS A 1 89 ? 4.652 1.401 -2.727 1 98.31 89 LYS A O 1
ATOM 679 N N . LEU A 1 90 ? 3.615 1.054 -0.818 1 98.38 90 LEU A N 1
ATOM 680 C CA . LEU A 1 90 ? 2.861 2.299 -0.902 1 98.38 90 LEU A CA 1
ATOM 681 C C . LEU A 1 90 ? 3.799 3.502 -0.938 1 98.38 90 LEU A C 1
ATOM 683 O O . LEU A 1 90 ? 3.619 4.41 -1.754 1 98.38 90 LEU A O 1
ATOM 687 N N . LEU A 1 91 ? 4.785 3.48 -0.069 1 98.62 91 LEU A N 1
ATOM 688 C CA . LEU A 1 91 ? 5.75 4.574 -0.02 1 98.62 91 LEU A CA 1
ATOM 689 C C . LEU A 1 91 ? 6.477 4.715 -1.352 1 98.62 91 LEU A C 1
ATOM 691 O O . LEU A 1 91 ? 6.699 5.832 -1.827 1 98.62 91 LEU A O 1
ATOM 695 N N . THR A 1 92 ? 6.84 3.617 -1.888 1 98.06 92 THR A N 1
ATOM 696 C CA . THR A 1 92 ? 7.543 3.613 -3.166 1 98.06 92 THR A CA 1
ATOM 697 C C . THR A 1 92 ? 6.66 4.188 -4.27 1 98.06 92 THR A C 1
ATOM 699 O O . THR A 1 92 ? 7.133 4.938 -5.125 1 98.06 92 THR A O 1
ATOM 702 N N . ILE A 1 93 ? 5.406 3.816 -4.262 1 97.75 93 ILE A N 1
ATOM 703 C CA . ILE A 1 93 ? 4.461 4.34 -5.242 1 97.75 93 ILE A CA 1
ATOM 704 C C . ILE A 1 93 ? 4.363 5.859 -5.105 1 97.75 93 ILE A C 1
ATOM 706 O O . ILE A 1 93 ? 4.418 6.582 -6.102 1 97.75 93 ILE A O 1
ATOM 710 N N . VAL A 1 94 ? 4.262 6.348 -3.914 1 98.06 94 VAL A N 1
ATOM 711 C CA . VAL A 1 94 ? 4.16 7.785 -3.695 1 98.06 94 VAL A CA 1
ATOM 712 C C . VAL A 1 94 ? 5.438 8.469 -4.176 1 98.06 94 VAL A C 1
ATOM 714 O O . VAL A 1 94 ? 5.383 9.531 -4.801 1 98.06 94 VAL A O 1
ATOM 717 N N . LYS A 1 95 ? 6.562 7.902 -3.836 1 98.19 95 LYS A N 1
ATOM 718 C CA . LYS A 1 95 ? 7.852 8.461 -4.242 1 98.19 95 LYS A CA 1
ATOM 719 C C . LYS A 1 95 ? 7.93 8.609 -5.758 1 98.19 95 LYS A C 1
ATOM 721 O O . LYS A 1 95 ? 8.391 9.641 -6.258 1 98.19 95 LYS A O 1
ATOM 726 N N . ASN A 1 96 ? 7.426 7.621 -6.453 1 96.88 96 ASN A N 1
ATOM 727 C CA . ASN A 1 96 ? 7.633 7.559 -7.895 1 96.88 96 ASN A CA 1
ATOM 728 C C . ASN A 1 96 ? 6.508 8.258 -8.656 1 96.88 96 ASN A C 1
ATOM 730 O O . ASN A 1 96 ? 6.73 8.797 -9.742 1 96.88 96 ASN A O 1
ATOM 734 N N . LYS A 1 97 ? 5.316 8.258 -8.039 1 96.88 97 LYS A N 1
ATOM 735 C CA . LYS A 1 97 ? 4.164 8.688 -8.828 1 96.88 97 LYS A CA 1
ATOM 736 C C . LYS A 1 97 ? 3.408 9.812 -8.133 1 96.88 97 LYS A C 1
ATOM 738 O O . LYS A 1 97 ? 2.471 10.383 -8.695 1 96.88 97 LYS A O 1
ATOM 743 N N . GLY A 1 98 ? 3.717 10.055 -6.918 1 96.75 98 GLY A N 1
ATOM 744 C CA . GLY A 1 98 ? 3.023 11.086 -6.156 1 96.75 98 GLY A CA 1
ATOM 745 C C . GLY A 1 98 ? 1.858 10.547 -5.352 1 96.75 98 GLY A C 1
ATOM 746 O O . GLY A 1 98 ? 1.39 9.43 -5.594 1 96.75 98 GLY A O 1
ATOM 747 N N . ILE A 1 99 ? 1.344 11.391 -4.473 1 96.88 99 ILE A N 1
ATOM 748 C CA . ILE A 1 99 ? 0.342 10.984 -3.49 1 96.88 99 ILE A CA 1
ATOM 749 C C . ILE A 1 99 ? -0.976 10.672 -4.195 1 96.88 99 ILE A C 1
ATOM 751 O O . ILE A 1 99 ? -1.742 9.82 -3.742 1 96.88 99 ILE A O 1
ATOM 755 N N . GLU A 1 100 ? -1.25 11.273 -5.312 1 94.81 100 GLU A N 1
ATOM 756 C CA . GLU A 1 100 ? -2.508 11.102 -6.031 1 94.81 100 GLU A CA 1
ATOM 757 C C . GLU A 1 100 ? -2.652 9.68 -6.555 1 94.81 100 GLU A C 1
ATOM 759 O O . GLU A 1 100 ? -3.768 9.203 -6.785 1 94.81 100 GLU A O 1
ATOM 764 N N . ALA A 1 101 ? -1.538 9 -6.699 1 95.12 101 ALA A N 1
ATOM 765 C CA . ALA A 1 101 ? -1.562 7.633 -7.211 1 95.12 101 ALA A CA 1
ATOM 766 C C . ALA A 1 101 ? -2.27 6.695 -6.238 1 95.12 101 ALA A C 1
ATOM 768 O O . ALA A 1 101 ? -2.785 5.648 -6.641 1 95.12 101 ALA A O 1
ATOM 769 N N . ILE A 1 102 ? -2.309 7.09 -4.934 1 95.88 102 ILE A N 1
ATOM 770 C CA . ILE A 1 102 ? -2.92 6.188 -3.967 1 95.88 102 ILE A CA 1
ATOM 771 C C . ILE A 1 102 ? -4.121 6.863 -3.314 1 95.88 102 ILE A C 1
ATOM 773 O O . ILE A 1 102 ? -4.621 6.402 -2.285 1 95.88 102 ILE A O 1
ATOM 777 N N . ALA A 1 103 ? -4.578 7.992 -3.826 1 90.19 103 ALA A N 1
ATOM 778 C CA . ALA A 1 103 ? -5.695 8.742 -3.266 1 90.19 103 ALA A CA 1
ATOM 779 C C . ALA A 1 103 ? -7.023 8.055 -3.559 1 90.19 103 ALA A C 1
ATOM 781 O O . ALA A 1 103 ? -7.164 7.367 -4.574 1 90.19 103 ALA A O 1
ATOM 782 N N . MET B 1 1 ? -8.57 4.461 6.836 1 85.38 1 MET B N 1
ATOM 783 C CA . MET B 1 1 ? -9.273 5.68 6.449 1 85.38 1 MET B CA 1
ATOM 784 C C . MET B 1 1 ? -8.648 6.301 5.207 1 85.38 1 MET B C 1
ATOM 786 O O . MET B 1 1 ? -7.465 6.102 4.938 1 85.38 1 MET B O 1
ATOM 790 N N . LYS B 1 2 ? -9.594 6.93 4.391 1 88 2 LYS B N 1
ATOM 791 C CA . LYS B 1 2 ? -9.117 7.707 3.252 1 88 2 LYS B CA 1
ATOM 792 C C . LYS B 1 2 ? -9.844 9.047 3.16 1 88 2 LYS B C 1
ATOM 794 O O . LYS B 1 2 ? -10.984 9.172 3.602 1 88 2 LYS B O 1
ATOM 799 N N . TYR B 1 3 ? -9.219 9.992 2.617 1 92.25 3 TYR B N 1
ATOM 800 C CA . TYR B 1 3 ? -9.875 11.281 2.396 1 92.25 3 TYR B CA 1
ATOM 801 C C . TYR B 1 3 ? -10.914 11.18 1.285 1 92.25 3 TYR B C 1
ATOM 803 O O . TYR B 1 3 ? -10.695 10.492 0.284 1 92.25 3 TYR B O 1
ATOM 811 N N . LYS B 1 4 ? -11.938 12.016 1.395 1 91.12 4 LYS B N 1
ATOM 812 C CA . LYS B 1 4 ? -12.992 12.023 0.379 1 91.12 4 LYS B CA 1
ATOM 813 C C . LYS B 1 4 ? -12.516 12.711 -0.897 1 91.12 4 LYS B C 1
ATOM 815 O O . LYS B 1 4 ? -12.969 12.383 -1.993 1 91.12 4 LYS B O 1
ATOM 820 N N . SER B 1 5 ? -11.586 13.695 -0.669 1 88.25 5 SER B N 1
ATOM 821 C CA . SER B 1 5 ? -11 14.43 -1.782 1 88.25 5 SER B CA 1
ATOM 822 C C . SER B 1 5 ? -9.758 15.195 -1.341 1 88.25 5 SER B C 1
ATOM 824 O O . SER B 1 5 ? -9.414 15.203 -0.157 1 88.25 5 SER B O 1
ATOM 826 N N . GLY B 1 6 ? -9.102 15.75 -2.334 1 86.12 6 GLY B N 1
ATOM 827 C CA . GLY B 1 6 ? -7.941 16.578 -2.033 1 86.12 6 GLY B CA 1
ATOM 828 C C . GLY B 1 6 ? -8.273 17.781 -1.173 1 86.12 6 GLY B C 1
ATOM 829 O O . GLY B 1 6 ? -7.508 18.125 -0.272 1 86.12 6 GLY B O 1
ATOM 830 N N . ILE B 1 7 ? -9.359 18.344 -1.44 1 90.06 7 ILE B N 1
ATOM 831 C CA . ILE B 1 7 ? -9.758 19.531 -0.696 1 90.06 7 ILE B CA 1
ATOM 832 C C . ILE B 1 7 ? -10.031 19.156 0.76 1 90.06 7 ILE B C 1
ATOM 834 O O . ILE B 1 7 ? -9.695 19.906 1.674 1 90.06 7 ILE B O 1
ATOM 838 N N . PHE B 1 8 ? -10.625 18.016 1.035 1 92.5 8 PHE B N 1
ATOM 839 C CA . PHE B 1 8 ? -10.914 17.578 2.393 1 92.5 8 PHE B CA 1
ATOM 840 C C . PHE B 1 8 ? -9.633 17.25 3.146 1 92.5 8 PHE B C 1
ATOM 842 O O . PHE B 1 8 ? -9.555 17.453 4.359 1 92.5 8 PHE B O 1
ATOM 849 N N . ALA B 1 9 ? -8.688 16.844 2.328 1 92.5 9 ALA B N 1
ATOM 850 C CA . ALA B 1 9 ? -7.379 16.656 2.941 1 92.5 9 ALA B CA 1
ATOM 851 C C . ALA B 1 9 ? -6.82 17.953 3.488 1 92.5 9 ALA B C 1
ATOM 853 O O . ALA B 1 9 ? -6.293 18 4.602 1 92.5 9 ALA B O 1
ATOM 854 N N . ALA B 1 10 ? -6.891 18.984 2.721 1 91.88 10 ALA B N 1
ATOM 855 C CA . ALA B 1 10 ? -6.398 20.297 3.133 1 91.88 10 ALA B CA 1
ATOM 856 C C . ALA B 1 10 ? -7.18 20.812 4.332 1 91.88 10 ALA B C 1
ATOM 858 O O . ALA B 1 10 ? -6.598 21.359 5.273 1 91.88 10 ALA B O 1
ATOM 859 N N . ILE B 1 11 ? -8.414 20.625 4.32 1 93.75 11 ILE B N 1
ATOM 860 C CA . ILE B 1 11 ? -9.273 21.062 5.418 1 93.75 11 ILE B CA 1
ATOM 861 C C . ILE B 1 11 ? -8.93 20.297 6.688 1 93.75 11 ILE B C 1
ATOM 863 O O . ILE B 1 11 ? -8.727 20.891 7.746 1 93.75 11 ILE B O 1
ATOM 867 N N . HIS B 1 12 ? -8.898 19.047 6.551 1 94.81 12 HIS B N 1
ATOM 868 C CA . HIS B 1 12 ? -8.578 18.188 7.691 1 94.81 12 HIS B CA 1
ATOM 869 C C . HIS B 1 12 ? -7.23 18.562 8.297 1 94.81 12 HIS B C 1
ATOM 871 O O . HIS B 1 12 ? -7.074 18.578 9.523 1 94.81 12 HIS B O 1
ATOM 877 N N . GLU B 1 13 ? -6.293 18.797 7.457 1 93.06 13 GLU B N 1
ATOM 878 C CA . GLU B 1 13 ? -4.965 19.172 7.938 1 93.06 13 GLU B CA 1
ATOM 879 C C . GLU B 1 13 ? -5.02 20.469 8.742 1 93.06 13 GLU B C 1
ATOM 881 O O . GLU B 1 13 ? -4.332 20.609 9.75 1 93.06 13 GLU B O 1
ATOM 886 N N . THR B 1 14 ? -5.734 21.328 8.18 1 94.5 14 THR B N 1
ATOM 887 C CA . THR B 1 14 ? -5.898 22.594 8.898 1 94.5 14 THR B CA 1
ATOM 888 C C . THR B 1 14 ? -6.512 22.359 10.273 1 94.5 14 THR B C 1
ATOM 890 O O . THR B 1 14 ? -6.016 22.875 11.273 1 94.5 14 THR B O 1
ATOM 893 N N . MET B 1 15 ? -7.508 21.547 10.344 1 95.44 15 MET B N 1
ATOM 894 C CA . MET B 1 15 ? -8.203 21.266 11.602 1 95.44 15 MET B CA 1
ATOM 895 C C . MET B 1 15 ? -7.305 20.484 12.547 1 95.44 15 MET B C 1
ATOM 897 O O . MET B 1 15 ? -7.348 20.688 13.766 1 95.44 15 MET B O 1
ATOM 901 N N . GLN B 1 16 ? -6.594 19.625 12 1 93.19 16 GLN B N 1
ATOM 902 C CA . GLN B 1 16 ? -5.645 18.875 12.82 1 93.19 16 GLN B CA 1
ATOM 903 C C . GLN B 1 16 ? -4.629 19.797 13.469 1 93.19 16 GLN B C 1
ATOM 905 O O . GLN B 1 16 ? -4.246 19.594 14.625 1 93.19 16 GLN B O 1
ATOM 910 N N . GLY B 1 17 ? -4.062 20.688 12.68 1 92.19 17 GLY B N 1
ATOM 911 C CA . GLY B 1 17 ? -3.172 21.688 13.258 1 92.19 17 GLY B CA 1
ATOM 912 C C . GLY B 1 17 ? -3.787 22.438 14.422 1 92.19 17 GLY B C 1
ATOM 913 O O . GLY B 1 17 ? -3.139 22.625 15.453 1 92.19 17 GLY B O 1
ATOM 914 N N . LEU B 1 18 ? -5.031 22.859 14.258 1 95.44 18 LEU B N 1
ATOM 915 C CA . LEU B 1 18 ? -5.754 23.562 15.312 1 95.44 18 LEU B CA 1
ATOM 916 C C . LEU B 1 18 ? -5.93 22.656 16.531 1 95.44 18 LEU B C 1
ATOM 918 O O . LEU B 1 18 ? -5.801 23.125 17.672 1 95.44 18 LEU B O 1
ATOM 922 N N . HIS B 1 19 ? -6.18 21.438 16.312 1 95.5 19 HIS B N 1
ATOM 923 C CA . HIS B 1 19 ? -6.312 20.469 17.391 1 95.5 19 HIS B CA 1
ATOM 924 C C . HIS B 1 19 ? -5 20.297 18.156 1 95.5 19 HIS B C 1
ATOM 926 O O . HIS B 1 19 ? -4.988 20.25 19.391 1 95.5 19 HIS B O 1
ATOM 932 N N . ASP B 1 20 ? -3.947 20.219 17.469 1 91.94 20 ASP B N 1
ATOM 933 C CA . ASP B 1 20 ? -2.633 19.984 18.062 1 91.94 20 ASP B CA 1
ATOM 934 C C . ASP B 1 20 ? -2.225 21.109 18.984 1 91.94 20 ASP B C 1
ATOM 936 O O . ASP B 1 20 ? -1.542 20.891 20 1 91.94 20 ASP B O 1
ATOM 940 N N . ILE B 1 21 ? -2.633 22.25 18.766 1 94.88 21 ILE B N 1
ATOM 941 C CA . ILE B 1 21 ? -2.252 23.391 19.594 1 94.88 21 ILE B CA 1
ATOM 942 C C . ILE B 1 21 ? -3.332 23.656 20.641 1 94.88 21 ILE B C 1
ATOM 944 O O . ILE B 1 21 ? -3.285 24.656 21.359 1 94.88 21 ILE B O 1
ATOM 948 N N . GLY B 1 22 ? -4.387 22.828 20.656 1 95.06 22 GLY B N 1
ATOM 949 C CA . GLY B 1 22 ? -5.41 22.875 21.688 1 95.06 22 GLY B CA 1
ATOM 950 C C . GLY B 1 22 ? -6.516 23.875 21.375 1 95.06 22 GLY B C 1
ATOM 951 O O . GLY B 1 22 ? -7.297 24.234 22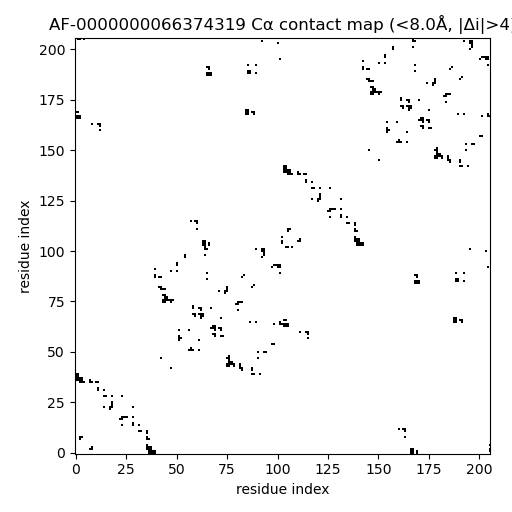.266 1 95.06 22 GLY B O 1
ATOM 952 N N . ALA B 1 23 ? -6.602 24.328 20.156 1 97.31 23 ALA B N 1
ATOM 953 C CA . ALA B 1 23 ? -7.59 25.344 19.766 1 97.31 23 ALA B CA 1
ATOM 954 C C . ALA B 1 23 ? -8.953 24.703 19.531 1 97.31 23 ALA B C 1
ATOM 956 O O . ALA B 1 23 ? -9.984 25.375 19.562 1 97.31 23 ALA B O 1
ATOM 957 N N . ILE B 1 24 ? -9.008 23.406 19.203 1 96 24 ILE B N 1
ATOM 958 C CA . ILE B 1 24 ? -10.258 22.656 19.109 1 96 24 ILE B CA 1
ATOM 959 C C . ILE B 1 24 ? -10.156 21.375 19.922 1 96 24 ILE B C 1
ATOM 961 O O . ILE B 1 24 ? -9.055 20.844 20.125 1 96 24 ILE B O 1
ATOM 965 N N . ASP B 1 25 ? -11.375 20.969 20.328 1 96.31 25 ASP B N 1
ATOM 966 C CA . ASP B 1 25 ? -11.367 19.781 21.188 1 96.31 25 ASP B CA 1
ATOM 967 C C . ASP B 1 25 ? -11.523 18.5 20.375 1 96.31 25 ASP B C 1
ATOM 969 O O . ASP B 1 25 ? -11.68 18.562 19.156 1 96.31 25 ASP B O 1
ATOM 973 N N . LYS B 1 26 ? -11.352 17.438 21.031 1 95.06 26 LYS B N 1
ATOM 974 C CA . LYS B 1 26 ? -11.367 16.125 20.391 1 95.06 26 LYS B CA 1
ATOM 975 C C . LYS B 1 26 ? -12.719 15.867 19.734 1 95.06 26 LYS B C 1
ATOM 977 O O . LYS B 1 26 ? -12.781 15.273 18.656 1 95.06 26 LYS B O 1
ATOM 982 N N . LYS B 1 27 ? -13.766 16.281 20.438 1 96.94 27 LYS B N 1
ATOM 983 C CA . LYS B 1 27 ? -15.109 16.078 19.906 1 96.94 27 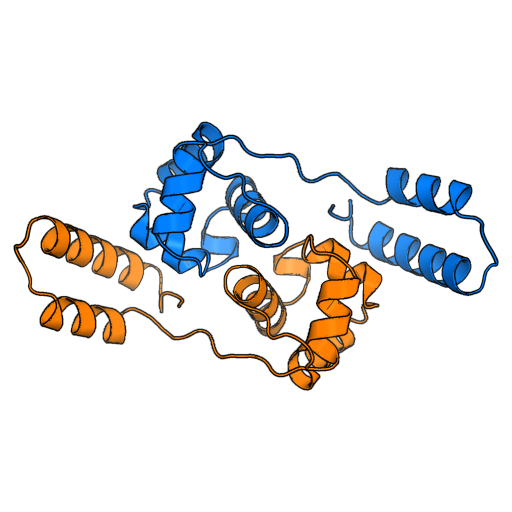LYS B CA 1
ATOM 984 C C . LYS B 1 27 ? -15.297 16.797 18.578 1 96.94 27 LYS B C 1
ATOM 986 O O . LYS B 1 27 ? -15.852 16.234 17.625 1 96.94 27 LYS B O 1
ATOM 991 N N . THR B 1 28 ? -14.812 17.906 18.516 1 96.06 28 THR B N 1
ATOM 992 C CA . THR B 1 28 ? -14.883 18.688 17.297 1 96.06 28 THR B CA 1
ATOM 993 C C . THR B 1 28 ? -14.039 18.062 16.188 1 96.06 28 THR B C 1
ATOM 995 O O . THR B 1 28 ? -14.445 18 15.031 1 96.06 28 THR B O 1
ATOM 998 N N . MET B 1 29 ? -12.867 17.562 16.594 1 94.69 29 MET B N 1
ATOM 999 C CA . MET B 1 29 ? -11.992 16.922 15.609 1 94.69 29 MET B CA 1
ATOM 1000 C C . MET B 1 29 ? -12.648 15.664 15.031 1 94.69 29 MET B C 1
ATOM 1002 O O . MET B 1 29 ? -12.523 15.391 13.836 1 94.69 29 MET B O 1
ATOM 1006 N N . ARG B 1 30 ? -13.289 14.906 15.93 1 93.69 30 ARG B N 1
ATOM 1007 C CA . ARG B 1 30 ? -13.992 13.703 15.477 1 93.69 30 ARG B CA 1
ATOM 1008 C C . ARG B 1 30 ? -15.07 14.055 14.453 1 93.69 30 ARG B C 1
ATOM 1010 O O . ARG B 1 30 ? -15.312 13.297 13.508 1 93.69 30 ARG B O 1
ATOM 1017 N N . GLY B 1 31 ? -15.719 15.172 14.664 1 94.62 31 GLY B N 1
ATOM 1018 C CA . GLY B 1 31 ? -16.688 15.656 13.703 1 94.62 31 GLY B CA 1
ATOM 1019 C C . GLY B 1 31 ? -16.109 15.93 12.336 1 94.62 31 GLY B C 1
ATOM 1020 O O . GLY B 1 31 ? -16.688 15.562 11.312 1 94.62 31 GLY B O 1
ATOM 1021 N N . PHE B 1 32 ? -14.984 16.578 12.305 1 93.31 32 PHE B N 1
ATOM 1022 C CA . PHE B 1 32 ? -14.312 16.844 11.039 1 93.31 32 PHE B CA 1
ATOM 1023 C C . PHE B 1 32 ? -13.844 15.555 10.383 1 93.31 32 PHE B C 1
ATOM 1025 O O . PHE B 1 32 ? -13.867 15.43 9.156 1 93.31 32 PHE B O 1
ATOM 1032 N N . ASP B 1 33 ? -13.328 14.594 11.211 1 93.44 33 ASP B N 1
ATOM 1033 C CA . ASP B 1 33 ? -12.961 13.289 10.68 1 93.44 33 ASP B CA 1
ATOM 1034 C C . ASP B 1 33 ? -14.117 12.656 9.906 1 93.44 33 ASP B C 1
ATOM 1036 O O . ASP B 1 33 ? -13.93 12.18 8.789 1 93.44 33 ASP B O 1
ATOM 1040 N N . LYS B 1 34 ? -15.273 12.688 10.5 1 93.69 34 LYS B N 1
ATOM 1041 C CA . LYS B 1 34 ? -16.453 12.102 9.867 1 93.69 34 LYS B CA 1
ATOM 1042 C C . LYS B 1 34 ? -16.781 12.797 8.547 1 93.69 34 LYS B C 1
ATOM 1044 O O . LYS B 1 34 ? -17.25 12.164 7.609 1 93.69 34 LYS B O 1
ATOM 1049 N N . SER B 1 35 ? -16.531 14.023 8.492 1 94 35 SER B N 1
ATOM 1050 C CA . SER B 1 35 ? -16.875 14.82 7.32 1 94 35 SER B CA 1
ATOM 1051 C C . SER B 1 35 ? -15.844 14.664 6.215 1 94 35 SER B C 1
ATOM 1053 O O . SER B 1 35 ? -16.172 14.75 5.031 1 94 35 SER B O 1
ATOM 1055 N N . CYS B 1 36 ? -14.602 14.453 6.668 1 95.44 36 CYS B N 1
ATOM 1056 C CA . CYS B 1 36 ? -13.508 14.57 5.707 1 95.44 36 CYS B CA 1
ATOM 1057 C C . CYS B 1 36 ? -13 13.195 5.285 1 95.44 36 CYS B C 1
ATOM 1059 O O . CYS B 1 36 ? -12.336 13.062 4.254 1 95.44 36 CYS B O 1
ATOM 1061 N N . LEU B 1 37 ? -13.266 12.203 6.074 1 94.12 37 LEU B N 1
ATOM 1062 C CA . LEU B 1 37 ? -12.664 10.891 5.852 1 94.12 37 LEU B CA 1
ATOM 1063 C C . LEU B 1 37 ? -13.727 9.859 5.5 1 94.12 37 LEU B C 1
ATOM 1065 O O . LEU B 1 37 ? -14.867 9.953 5.961 1 94.12 37 LEU B O 1
ATOM 1069 N N . THR B 1 38 ? -13.391 9 4.66 1 92.19 38 THR B N 1
ATOM 1070 C CA . THR B 1 38 ? -14.203 7.82 4.387 1 92.19 38 THR B CA 1
ATOM 1071 C C . THR B 1 38 ? -13.508 6.559 4.891 1 92.19 38 THR B C 1
ATOM 1073 O O . THR B 1 38 ? -12.281 6.438 4.809 1 92.19 38 THR B O 1
ATOM 1076 N N . GLU B 1 39 ? -14.234 5.738 5.434 1 89.94 39 GLU B N 1
ATOM 1077 C CA . GLU B 1 39 ? -13.672 4.504 5.969 1 89.94 39 GLU B CA 1
ATOM 1078 C C . GLU B 1 39 ? -13.289 3.541 4.848 1 89.94 39 GLU B C 1
ATOM 1080 O O . GLU B 1 39 ? -14.039 3.385 3.877 1 89.94 39 GLU B O 1
ATOM 1085 N N . ILE B 1 40 ? -12.164 3.014 4.918 1 95.25 40 ILE B N 1
ATOM 1086 C CA . ILE B 1 40 ? -11.82 1.873 4.074 1 95.25 40 ILE B CA 1
ATOM 1087 C C . ILE B 1 40 ? -12.477 0.607 4.625 1 95.25 40 ILE B C 1
ATOM 1089 O O . ILE B 1 40 ? -12.273 0.256 5.793 1 95.25 40 ILE B O 1
ATOM 1093 N N . LYS B 1 41 ? -13.25 -0.004 3.811 1 95.75 41 LYS B N 1
ATOM 1094 C CA . LYS B 1 41 ? -14.047 -1.136 4.27 1 95.75 41 LYS B CA 1
ATOM 1095 C C . LYS B 1 41 ? -13.203 -2.404 4.359 1 95.75 41 LYS B C 1
ATOM 1097 O O . LYS B 1 41 ? -12.336 -2.641 3.518 1 95.75 41 LYS B O 1
ATOM 1102 N N . PRO B 1 42 ? -13.523 -3.111 5.375 1 97.06 42 PRO B N 1
ATOM 1103 C CA . PRO B 1 42 ? -12.836 -4.406 5.445 1 97.06 42 PRO B CA 1
ATOM 1104 C C . PRO B 1 42 ? -13.141 -5.301 4.242 1 97.06 42 PRO B C 1
ATOM 1106 O O . PRO B 1 42 ? -14.195 -5.164 3.621 1 97.06 42 PRO B O 1
ATOM 1109 N N . LEU B 1 43 ? -12.25 -6.207 3.902 1 98.25 43 LEU B N 1
ATOM 1110 C CA . LEU B 1 43 ? -12.398 -7.164 2.811 1 98.25 43 LEU B CA 1
ATOM 1111 C C . LEU B 1 43 ? -12.414 -8.594 3.34 1 98.25 43 LEU B C 1
ATOM 1113 O O . LEU B 1 43 ? -11.586 -8.961 4.18 1 98.25 43 LEU B O 1
ATOM 1117 N N . SER B 1 44 ? -13.352 -9.383 2.879 1 98.19 44 SER B N 1
ATOM 1118 C CA . SER B 1 44 ? -13.367 -10.805 3.211 1 98.19 44 SER B CA 1
ATOM 1119 C C . SER B 1 44 ? -12.367 -11.578 2.367 1 98.19 44 SER B C 1
ATOM 1121 O O . SER B 1 44 ? -11.82 -11.047 1.394 1 98.19 44 SER B O 1
ATOM 1123 N N . GLY B 1 45 ? -12.133 -12.828 2.803 1 98.62 45 GLY B N 1
ATOM 1124 C CA . GLY B 1 45 ? -11.305 -13.695 1.98 1 98.62 45 GLY B CA 1
ATOM 1125 C C . GLY B 1 45 ? -11.82 -13.844 0.562 1 98.62 45 GLY B C 1
ATOM 1126 O O . GLY B 1 45 ? -11.039 -13.812 -0.394 1 98.62 45 GLY B O 1
ATOM 1127 N N . GLY B 1 46 ? -13.078 -14.039 0.459 1 98.56 46 GLY B N 1
ATOM 1128 C CA . GLY B 1 46 ? -13.688 -14.125 -0.855 1 98.56 46 GLY B CA 1
ATOM 1129 C C . GLY B 1 46 ? -13.508 -12.875 -1.687 1 98.56 46 GLY B C 1
ATOM 1130 O O . GLY B 1 46 ? -13.297 -12.953 -2.898 1 98.56 46 GLY B O 1
ATOM 1131 N N . ASP B 1 47 ? -13.617 -11.688 -1.081 1 98.62 47 ASP B N 1
ATOM 1132 C CA . ASP B 1 47 ? -13.367 -10.422 -1.773 1 98.62 47 ASP B CA 1
ATOM 1133 C C . ASP B 1 47 ? -11.953 -10.391 -2.355 1 98.62 47 ASP B C 1
ATOM 1135 O O . ASP B 1 47 ? -11.766 -10.008 -3.514 1 98.62 47 ASP B O 1
ATOM 1139 N N . ILE B 1 48 ? -11.039 -10.75 -1.52 1 98.88 48 ILE B N 1
ATOM 1140 C CA . ILE B 1 48 ? -9.633 -10.68 -1.907 1 98.88 48 ILE B CA 1
ATOM 1141 C C . ILE B 1 48 ? -9.367 -11.625 -3.072 1 98.88 48 ILE B C 1
ATOM 1143 O O . ILE B 1 48 ? -8.695 -11.266 -4.039 1 98.88 48 ILE B O 1
ATOM 1147 N N . LYS B 1 49 ? -9.922 -12.828 -2.98 1 98.75 49 LYS B N 1
ATOM 1148 C CA . LYS B 1 49 ? -9.812 -13.789 -4.078 1 98.75 49 LYS B CA 1
ATOM 1149 C C . LYS B 1 49 ? -10.43 -13.227 -5.355 1 98.75 49 LYS B C 1
ATOM 1151 O O . LYS B 1 49 ? -9.852 -13.359 -6.438 1 98.75 49 LYS B O 1
ATOM 1156 N N . ALA B 1 50 ? -11.547 -12.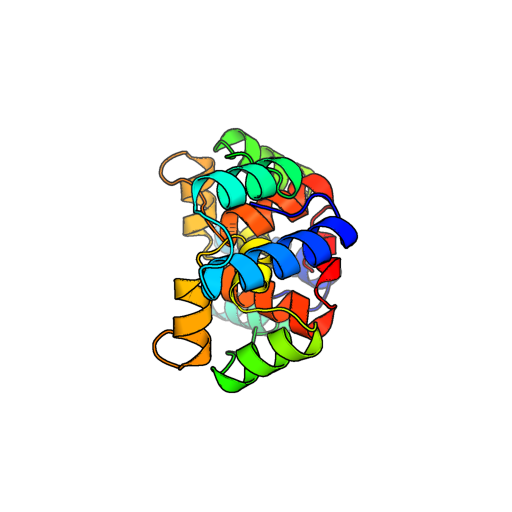625 -5.238 1 98.81 50 ALA B N 1
ATOM 1157 C CA . ALA B 1 50 ? -12.234 -12.062 -6.398 1 98.81 50 ALA B CA 1
ATOM 1158 C C . ALA B 1 50 ? -11.398 -10.953 -7.039 1 98.81 50 ALA B C 1
ATOM 1160 O O . ALA B 1 50 ? -11.328 -10.852 -8.266 1 98.81 50 ALA B O 1
ATOM 1161 N N . ILE B 1 51 ? -10.82 -10.117 -6.25 1 98.69 51 ILE B N 1
ATOM 1162 C CA . ILE B 1 51 ? -9.953 -9.047 -6.73 1 98.69 51 ILE B CA 1
ATOM 1163 C C . ILE B 1 51 ? -8.789 -9.641 -7.523 1 98.69 51 ILE B C 1
ATOM 1165 O O . ILE B 1 51 ? -8.492 -9.195 -8.633 1 98.69 51 ILE B O 1
ATOM 1169 N N . ARG B 1 52 ? -8.148 -10.625 -6.879 1 98.38 52 ARG B N 1
ATOM 1170 C CA . ARG B 1 52 ? -7.004 -11.273 -7.516 1 98.38 52 ARG B CA 1
ATOM 1171 C C . ARG B 1 52 ? -7.406 -11.922 -8.836 1 98.38 52 ARG B C 1
ATOM 1173 O O . ARG B 1 52 ? -6.723 -11.758 -9.844 1 98.38 52 ARG B O 1
ATOM 1180 N N . GLU B 1 53 ? -8.539 -12.656 -8.844 1 98.38 53 GLU B N 1
ATOM 1181 C CA . GLU B 1 53 ? -8.977 -13.398 -10.023 1 98.38 53 GLU B CA 1
ATOM 1182 C C . GLU B 1 53 ? -9.438 -12.461 -11.133 1 98.38 53 GLU B C 1
ATOM 1184 O O . GLU B 1 53 ? -9.258 -12.758 -12.312 1 98.38 53 GLU B O 1
ATOM 1189 N N . LYS B 1 54 ? -10.008 -11.383 -10.742 1 98.12 54 LYS B N 1
ATOM 1190 C CA . LYS B 1 54 ? -10.414 -10.375 -11.727 1 98.12 54 LYS B CA 1
ATOM 1191 C C . LYS B 1 54 ? -9.219 -9.891 -12.539 1 98.12 54 LYS B C 1
ATOM 1193 O O . LYS B 1 54 ? -9.352 -9.594 -13.727 1 98.12 54 LYS B O 1
ATOM 1198 N N . GLU B 1 55 ? -8.07 -9.836 -11.914 1 96.12 55 GLU B N 1
ATOM 1199 C CA . GLU B 1 55 ? -6.848 -9.359 -12.555 1 96.12 55 GLU B CA 1
ATOM 1200 C C . GLU B 1 55 ? -6.074 -10.516 -13.188 1 96.12 55 GLU B C 1
ATOM 1202 O O . GLU B 1 55 ? -4.941 -10.328 -13.648 1 96.12 55 GLU B O 1
ATOM 1207 N N . ALA B 1 56 ? -6.652 -11.734 -13.102 1 94.62 56 ALA B N 1
ATOM 1208 C CA . ALA B 1 56 ? -6.098 -12.945 -13.695 1 94.62 56 ALA B CA 1
ATOM 1209 C C . ALA B 1 56 ? -4.699 -13.234 -13.148 1 94.62 56 ALA B C 1
ATOM 1211 O O . ALA B 1 56 ? -3.793 -13.586 -13.906 1 94.62 56 ALA B O 1
ATOM 1212 N N . LEU B 1 57 ? -4.531 -13.102 -11.891 1 95.19 57 LEU B N 1
ATOM 1213 C CA . LEU B 1 57 ? -3.236 -13.312 -11.25 1 95.19 57 LEU B CA 1
ATOM 1214 C C . LEU B 1 57 ? -3.271 -14.531 -10.328 1 95.19 57 LEU B C 1
ATOM 1216 O O . LEU B 1 57 ? -4.281 -14.789 -9.68 1 95.19 57 LEU B O 1
ATOM 1220 N N . SER B 1 58 ? -2.162 -15.219 -10.328 1 94.31 58 SER B N 1
ATOM 1221 C CA . SER B 1 58 ? -1.968 -16.234 -9.289 1 94.31 58 SER B CA 1
ATOM 1222 C C . SER B 1 58 ? -1.717 -15.578 -7.93 1 94.31 58 SER B C 1
ATOM 1224 O O . SER B 1 58 ? -1.489 -14.367 -7.844 1 94.31 58 SER B O 1
ATOM 1226 N N . GLN B 1 59 ? -1.808 -16.391 -6.918 1 96 59 GLN B N 1
ATOM 1227 C CA . GLN B 1 59 ? -1.488 -15.867 -5.598 1 96 59 GLN B CA 1
ATOM 1228 C C . GLN B 1 59 ? -0.053 -15.352 -5.539 1 96 59 GLN B C 1
ATOM 1230 O O . GLN B 1 59 ? 0.216 -14.312 -4.934 1 96 59 GLN B O 1
ATOM 1235 N N . ALA B 1 60 ? 0.833 -16.094 -6.18 1 93.5 60 ALA B N 1
ATOM 1236 C CA . ALA B 1 60 ? 2.246 -15.719 -6.184 1 93.5 60 ALA B CA 1
ATOM 1237 C C . ALA B 1 60 ? 2.463 -14.383 -6.887 1 93.5 60 ALA B C 1
ATOM 1239 O O . ALA B 1 60 ? 3.152 -13.508 -6.367 1 93.5 60 ALA B O 1
ATOM 1240 N N . ALA B 1 61 ? 1.936 -14.234 -8.031 1 94.56 61 ALA B N 1
ATOM 1241 C CA . ALA B 1 61 ? 2.072 -13 -8.797 1 94.56 61 ALA B CA 1
ATOM 1242 C C . ALA B 1 61 ? 1.431 -11.828 -8.062 1 94.56 61 ALA B C 1
ATOM 1244 O O . ALA B 1 61 ? 1.998 -10.734 -8.016 1 94.56 61 ALA B O 1
ATOM 1245 N N . PHE B 1 62 ? 0.246 -12.055 -7.539 1 97.31 62 PHE B N 1
ATOM 1246 C CA . PHE B 1 62 ? -0.467 -11.031 -6.789 1 97.31 62 PHE B CA 1
ATOM 1247 C C . PHE B 1 62 ? 0.368 -10.539 -5.613 1 97.31 62 PHE B C 1
ATOM 1249 O O . PHE B 1 62 ? 0.452 -9.336 -5.359 1 97.31 62 PHE B O 1
ATOM 1256 N N . ALA B 1 63 ? 0.997 -11.477 -4.934 1 97.5 63 ALA B N 1
ATOM 1257 C CA . ALA B 1 63 ? 1.848 -11.164 -3.789 1 97.5 63 ALA B CA 1
ATOM 1258 C C . ALA B 1 63 ? 3.006 -10.266 -4.195 1 97.5 63 ALA B C 1
ATOM 1260 O O . ALA B 1 63 ? 3.363 -9.336 -3.469 1 97.5 63 ALA B O 1
ATOM 1261 N N . ILE B 1 64 ? 3.572 -10.523 -5.285 1 96.5 64 ILE B N 1
ATOM 1262 C CA . ILE B 1 64 ? 4.699 -9.734 -5.777 1 96.5 64 ILE B CA 1
ATOM 1263 C C . ILE B 1 64 ? 4.246 -8.297 -6.039 1 96.5 64 ILE B C 1
ATOM 1265 O O . ILE B 1 64 ? 4.922 -7.344 -5.641 1 96.5 64 ILE B O 1
ATOM 1269 N N . TYR B 1 65 ? 3.088 -8.07 -6.656 1 96.88 65 TYR B N 1
ATOM 1270 C CA . TYR B 1 65 ? 2.562 -6.73 -6.895 1 96.88 65 TYR B CA 1
ATOM 1271 C C . TYR B 1 65 ? 2.354 -5.988 -5.582 1 96.88 65 TYR B C 1
ATOM 1273 O O . TYR B 1 65 ? 2.576 -4.777 -5.504 1 96.88 65 TYR B O 1
ATOM 1281 N N . LEU B 1 66 ? 1.956 -6.715 -4.555 1 98.06 66 LEU B N 1
ATOM 1282 C CA . LEU B 1 66 ? 1.621 -6.105 -3.271 1 98.06 66 LEU B CA 1
ATOM 1283 C C . LEU B 1 66 ? 2.859 -5.98 -2.389 1 98.06 66 LEU B C 1
ATOM 1285 O O . LEU B 1 66 ? 2.811 -5.352 -1.329 1 98.06 66 LEU B O 1
ATOM 1289 N N . ASN B 1 67 ? 3.926 -6.555 -2.797 1 98.06 67 ASN B N 1
ATOM 1290 C CA . ASN B 1 67 ? 5.168 -6.602 -2.031 1 98.06 67 ASN B CA 1
ATOM 1291 C C . ASN B 1 67 ? 4.961 -7.254 -0.668 1 98.06 67 ASN B C 1
ATOM 1293 O O . ASN B 1 67 ? 5.41 -6.727 0.352 1 98.06 67 ASN B O 1
ATOM 1297 N N . VAL B 1 68 ? 4.203 -8.336 -0.744 1 97.62 68 VAL B N 1
ATOM 1298 C CA . VAL B 1 68 ? 4.012 -9.18 0.434 1 97.62 68 VAL B CA 1
ATOM 1299 C C . VAL B 1 68 ? 4.367 -10.625 0.101 1 97.62 68 VAL B C 1
ATOM 1301 O O . VAL B 1 68 ? 4.695 -10.945 -1.045 1 97.62 68 VAL B O 1
ATOM 1304 N N . GLY B 1 69 ? 4.363 -11.477 1.047 1 96.38 69 GLY B N 1
ATOM 1305 C CA . GLY B 1 69 ? 4.605 -12.891 0.813 1 96.38 69 GLY B CA 1
ATOM 1306 C C . GLY B 1 69 ? 3.377 -13.633 0.321 1 96.38 69 GLY B C 1
ATOM 1307 O O . GLY B 1 69 ? 2.25 -13.273 0.667 1 96.38 69 GLY B O 1
ATOM 1308 N N . LYS B 1 70 ? 3.672 -14.664 -0.484 1 95.5 70 LYS B N 1
ATOM 1309 C CA . LYS B 1 70 ? 2.574 -15.484 -0.981 1 95.5 70 LYS B CA 1
ATOM 1310 C C . LYS B 1 70 ? 1.745 -16.047 0.169 1 95.5 70 LYS B C 1
ATOM 1312 O O . LYS B 1 70 ? 0.527 -16.188 0.05 1 95.5 70 LYS B O 1
ATOM 1317 N N . ASN B 1 71 ? 2.359 -16.266 1.278 1 97.38 71 ASN B N 1
ATOM 1318 C CA . ASN B 1 71 ? 1.666 -16.828 2.438 1 97.38 71 ASN B CA 1
ATOM 1319 C C . ASN B 1 71 ? 0.647 -15.836 3.002 1 97.38 71 ASN B C 1
ATOM 1321 O O . ASN B 1 71 ? -0.391 -16.234 3.527 1 97.38 71 ASN B O 1
ATOM 1325 N N . HIS B 1 72 ? 0.932 -14.594 2.904 1 98 72 HIS B N 1
ATOM 1326 C CA . HIS B 1 72 ? -0.016 -13.578 3.357 1 98 72 HIS B CA 1
ATOM 1327 C C . HIS B 1 72 ? -1.272 -13.57 2.492 1 98 72 HIS B C 1
ATOM 1329 O O . HIS B 1 72 ? -2.391 -13.57 3.014 1 98 72 HIS B O 1
ATOM 1335 N N . VAL B 1 73 ? -1.091 -13.641 1.233 1 98.5 73 VAL B N 1
ATOM 1336 C CA . VAL B 1 73 ? -2.217 -13.656 0.306 1 98.5 73 VAL B CA 1
ATOM 1337 C C . VAL B 1 73 ? -3.072 -14.898 0.554 1 98.5 73 VAL B C 1
ATOM 1339 O O . VAL B 1 73 ? -4.297 -14.805 0.655 1 98.5 73 VAL B O 1
ATOM 1342 N N . SER B 1 74 ? -2.414 -16.016 0.644 1 98.38 74 SER B N 1
ATOM 1343 C CA . SER B 1 74 ? -3.125 -17.266 0.901 1 98.38 74 SER B CA 1
ATOM 1344 C C . SER B 1 74 ? -3.91 -17.188 2.207 1 98.38 74 SER B C 1
ATOM 1346 O O . SER B 1 74 ? -5.07 -17.594 2.264 1 98.38 74 SER B O 1
ATOM 1348 N N . ALA B 1 75 ? -3.285 -16.719 3.258 1 98.62 75 ALA B N 1
ATOM 1349 C CA . ALA B 1 75 ? -3.932 -16.609 4.562 1 98.62 75 ALA B CA 1
ATOM 1350 C C . ALA B 1 75 ? -5.141 -15.672 4.5 1 98.62 75 ALA B C 1
ATOM 1352 O O . ALA B 1 75 ? -6.164 -15.938 5.137 1 98.62 75 ALA B O 1
ATOM 1353 N N . TRP B 1 76 ? -5.043 -14.578 3.75 1 98.69 76 TRP B N 1
ATOM 1354 C CA . TRP B 1 76 ? -6.156 -13.648 3.598 1 98.69 76 TRP B CA 1
ATOM 1355 C C . TRP B 1 76 ? -7.316 -14.297 2.854 1 98.69 76 TRP B C 1
ATOM 1357 O O . TRP B 1 76 ? -8.469 -14.219 3.289 1 98.69 76 TRP B O 1
ATOM 1367 N N . GLU B 1 77 ? -6.984 -15.016 1.789 1 98.62 77 GLU B N 1
ATOM 1368 C CA . GLU B 1 77 ? -8.031 -15.594 0.955 1 98.62 77 GLU B CA 1
ATOM 1369 C C . GLU B 1 77 ? -8.758 -16.719 1.683 1 98.62 77 GLU B C 1
ATOM 1371 O O . GLU B 1 77 ? -9.945 -16.953 1.443 1 98.62 77 GLU B O 1
ATOM 1376 N N . ARG B 1 78 ? -8.07 -17.328 2.562 1 98.25 78 ARG B N 1
ATOM 1377 C CA . ARG B 1 78 ? -8.656 -18.422 3.328 1 98.25 78 ARG B CA 1
ATOM 1378 C C . ARG B 1 78 ? -9.367 -17.906 4.574 1 98.25 78 ARG B C 1
ATOM 1380 O O . ARG B 1 78 ? -9.977 -18.688 5.316 1 98.25 78 ARG B O 1
ATOM 1387 N N . GLY B 1 79 ? -9.234 -16.703 4.875 1 97.75 79 GLY B N 1
ATOM 1388 C CA . GLY B 1 79 ? -9.898 -16.094 6.027 1 97.75 79 GLY B CA 1
ATOM 1389 C C . GLY B 1 79 ? -9.148 -16.328 7.328 1 97.75 79 GLY B C 1
ATOM 1390 O O . GLY B 1 79 ? -9.672 -16.062 8.406 1 97.75 79 GLY B O 1
ATOM 1391 N N . VAL B 1 80 ? -7.973 -16.812 7.27 1 97.81 80 VAL B N 1
ATOM 1392 C CA . VAL B 1 80 ? -7.148 -17.094 8.438 1 97.81 80 VAL B CA 1
ATOM 1393 C C . VAL B 1 80 ? -6.652 -15.789 9.055 1 97.81 80 VAL B C 1
ATOM 1395 O O . VAL B 1 80 ? -6.547 -15.672 10.273 1 97.81 80 VAL B O 1
ATOM 1398 N N . LYS B 1 81 ? -6.289 -14.797 8.258 1 97.69 81 LYS B N 1
ATOM 1399 C CA . LYS B 1 81 ? -5.895 -13.445 8.664 1 97.69 81 LYS B CA 1
ATOM 1400 C C . LYS B 1 81 ? -6.695 -12.391 7.906 1 97.69 81 LYS B C 1
ATOM 1402 O O . LYS B 1 81 ? -7.242 -12.672 6.836 1 97.69 81 LYS B O 1
ATOM 1407 N N . LYS B 1 82 ? -6.809 -11.305 8.492 1 97.75 82 LYS B N 1
ATOM 1408 C CA . LYS B 1 82 ? -7.418 -10.156 7.82 1 97.75 82 LYS B CA 1
ATOM 1409 C C . LYS B 1 82 ? -6.371 -9.109 7.457 1 97.75 82 LYS B C 1
ATOM 1411 O O . LYS B 1 82 ? -5.527 -8.758 8.281 1 97.75 82 LYS B O 1
ATOM 1416 N N . PRO B 1 83 ? -6.469 -8.688 6.215 1 97.94 83 PRO B N 1
ATOM 1417 C CA . PRO B 1 83 ? -5.555 -7.594 5.879 1 97.94 83 PRO B CA 1
ATOM 1418 C C . PRO B 1 83 ? -5.875 -6.305 6.637 1 97.94 83 PRO B C 1
ATOM 1420 O O . PRO B 1 83 ? -7.043 -6.012 6.898 1 97.94 83 PRO B O 1
ATOM 1423 N N . SER B 1 84 ? -4.844 -5.523 7 1 95.94 84 SER B N 1
ATOM 1424 C CA . SER B 1 84 ? -5.016 -4.246 7.684 1 95.94 84 SER B CA 1
ATOM 1425 C C . SER B 1 84 ? -4.039 -3.201 7.156 1 95.94 84 SER B C 1
ATOM 1427 O O . SER B 1 84 ? -3.201 -3.502 6.305 1 95.94 84 SER B O 1
ATOM 1429 N N . GLY B 1 85 ? -4.27 -2.016 7.566 1 96.62 85 GLY B N 1
ATOM 1430 C CA . GLY B 1 85 ? -3.34 -0.94 7.258 1 96.62 85 GLY B CA 1
ATOM 1431 C C . GLY B 1 85 ? -3.025 -0.829 5.777 1 96.62 85 GLY B C 1
ATOM 1432 O O . GLY B 1 85 ? -3.932 -0.736 4.949 1 96.62 85 GLY B O 1
ATOM 1433 N N . ALA B 1 86 ? -1.679 -0.838 5.535 1 98.06 86 ALA B N 1
ATOM 1434 C CA . ALA B 1 86 ? -1.168 -0.603 4.188 1 98.06 86 ALA B CA 1
ATOM 1435 C C . ALA B 1 86 ? -1.631 -1.694 3.225 1 98.06 86 ALA B C 1
ATOM 1437 O O . ALA B 1 86 ? -1.925 -1.42 2.059 1 98.06 86 ALA B O 1
ATOM 1438 N N . ALA B 1 87 ? -1.662 -2.902 3.742 1 98.44 87 ALA B N 1
ATOM 1439 C CA . ALA B 1 87 ? -2.109 -4 2.889 1 98.44 87 ALA B CA 1
ATOM 1440 C C . ALA B 1 87 ? -3.555 -3.797 2.445 1 98.44 87 ALA B C 1
ATOM 1442 O O . ALA B 1 87 ? -3.879 -3.963 1.267 1 98.44 87 ALA B O 1
ATOM 1443 N N . LEU B 1 88 ? -4.406 -3.428 3.361 1 98.5 88 LEU B N 1
ATOM 1444 C CA . LEU B 1 88 ? -5.805 -3.164 3.037 1 98.5 88 LEU B CA 1
ATOM 1445 C C . LEU B 1 88 ? -5.926 -2.002 2.059 1 98.5 88 LEU B C 1
ATOM 1447 O O . LEU B 1 88 ? -6.762 -2.031 1.152 1 98.5 88 LEU B O 1
ATOM 1451 N N . LYS B 1 89 ? -5.082 -1.056 2.246 1 98.31 89 LYS B N 1
ATOM 1452 C CA . LYS B 1 89 ? -5.059 0.079 1.328 1 98.31 89 LYS B CA 1
ATOM 1453 C C . LYS B 1 89 ? -4.711 -0.367 -0.089 1 98.31 89 LYS B C 1
ATOM 1455 O O . LYS B 1 89 ? -5.395 -0 -1.047 1 98.31 89 LYS B O 1
ATOM 1460 N N . LEU B 1 90 ? -3.686 -1.133 -0.25 1 98.38 90 LEU B N 1
ATOM 1461 C CA . LEU B 1 90 ? -3.273 -1.605 -1.566 1 98.38 90 LEU B CA 1
ATOM 1462 C C . LEU B 1 90 ? -4.379 -2.432 -2.219 1 98.38 90 LEU B C 1
ATOM 1464 O O . LEU B 1 90 ? -4.688 -2.242 -3.396 1 98.38 90 LEU B O 1
ATOM 1468 N N . LEU B 1 91 ? -4.957 -3.33 -1.447 1 98.62 91 LEU B N 1
ATOM 1469 C CA . LEU B 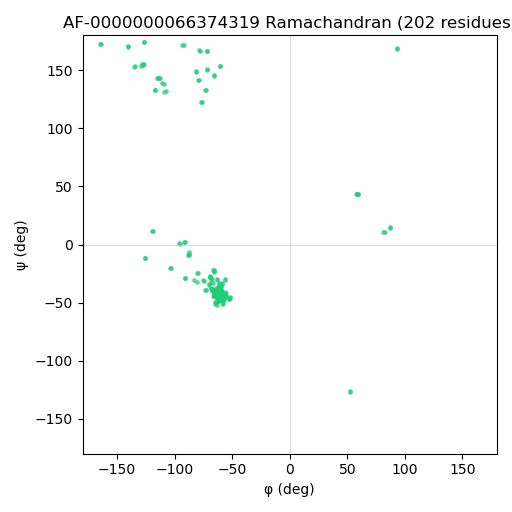1 91 ? -6.035 -4.172 -1.96 1 98.62 91 LEU B CA 1
ATOM 1470 C C . LEU B 1 91 ? -7.207 -3.32 -2.434 1 98.62 91 LEU B C 1
ATOM 1472 O O . LEU B 1 91 ? -7.801 -3.6 -3.479 1 98.62 91 LEU B O 1
ATOM 1476 N N . THR B 1 92 ? -7.52 -2.348 -1.654 1 98.12 92 THR B N 1
ATOM 1477 C CA . THR B 1 92 ? -8.617 -1.453 -1.998 1 98.12 92 THR B CA 1
ATOM 1478 C C . THR B 1 92 ? -8.328 -0.707 -3.297 1 98.12 92 THR B C 1
ATOM 1480 O O . THR B 1 92 ? -9.211 -0.531 -4.133 1 98.12 92 THR B O 1
ATOM 1483 N N . ILE B 1 93 ? -7.109 -0.247 -3.443 1 97.75 93 ILE B N 1
ATOM 1484 C CA . ILE B 1 93 ? -6.703 0.443 -4.664 1 97.75 93 ILE B CA 1
ATOM 1485 C C . ILE B 1 93 ? -6.859 -0.491 -5.859 1 97.75 93 ILE B C 1
ATOM 1487 O O . ILE B 1 93 ? -7.414 -0.102 -6.891 1 97.75 93 ILE B O 1
ATOM 1491 N N . VAL B 1 94 ? -6.418 -1.698 -5.742 1 98.06 94 VAL B N 1
ATOM 1492 C CA . VAL B 1 94 ? -6.527 -2.652 -6.84 1 98.06 94 VAL B CA 1
ATOM 1493 C C . VAL B 1 94 ? -8 -2.9 -7.16 1 98.06 94 VAL B C 1
ATOM 1495 O O . VAL B 1 94 ? -8.383 -2.971 -8.328 1 98.06 94 VAL B O 1
ATOM 1498 N N . LYS B 1 95 ? -8.789 -3.088 -6.137 1 98.19 95 LYS B N 1
ATOM 1499 C CA . LYS B 1 95 ? -10.219 -3.328 -6.309 1 98.19 95 LYS B CA 1
ATOM 1500 C C . LYS B 1 95 ? -10.875 -2.205 -7.113 1 98.19 95 LYS B C 1
ATOM 1502 O O . LYS B 1 95 ? -11.672 -2.463 -8.016 1 98.19 95 LYS B O 1
ATOM 1507 N N . ASN B 1 96 ? -10.477 -0.997 -6.812 1 96.88 96 ASN B N 1
ATOM 1508 C CA . ASN B 1 96 ? -11.172 0.161 -7.363 1 96.88 96 ASN B CA 1
ATOM 1509 C C . ASN B 1 96 ? -10.555 0.613 -8.68 1 96.88 96 ASN B C 1
ATOM 1511 O O . ASN B 1 96 ? -11.258 1.138 -9.555 1 96.88 96 ASN B O 1
ATOM 1515 N N . LYS B 1 97 ? -9.242 0.368 -8.828 1 96.94 97 LYS B N 1
ATOM 1516 C CA . LYS B 1 97 ? -8.562 1 -9.953 1 96.94 97 LYS B CA 1
ATOM 1517 C C . LYS B 1 97 ? -7.84 -0.035 -10.812 1 96.94 97 LYS B C 1
ATOM 1519 O O . LYS B 1 97 ? -7.301 0.294 -11.875 1 96.94 97 LYS B O 1
ATOM 1524 N N . GLY B 1 98 ? -7.734 -1.22 -10.336 1 96.75 98 GLY B N 1
ATOM 1525 C CA . GLY B 1 98 ? -7.031 -2.264 -11.062 1 96.75 98 GLY B CA 1
ATOM 1526 C C . GLY B 1 98 ? -5.57 -2.385 -10.672 1 96.75 98 GLY B C 1
ATOM 1527 O O . GLY B 1 98 ? -5.012 -1.476 -10.055 1 96.75 98 GLY B O 1
ATOM 1528 N N . ILE B 1 99 ? -4.945 -3.463 -11.125 1 96.88 99 ILE B N 1
ATOM 1529 C CA . ILE B 1 99 ? -3.6 -3.834 -10.703 1 96.88 99 ILE B CA 1
ATOM 1530 C C . ILE B 1 99 ? -2.59 -2.83 -11.25 1 96.88 99 ILE B C 1
ATOM 1532 O O . ILE B 1 99 ? -1.562 -2.566 -10.617 1 96.88 99 ILE B O 1
ATOM 1536 N N . GLU B 1 100 ? -2.869 -2.205 -12.352 1 94.75 100 GLU B N 1
ATOM 1537 C CA . GLU B 1 100 ? -1.946 -1.278 -13 1 94.75 100 GLU B CA 1
ATOM 1538 C C . GLU B 1 100 ? -1.721 -0.036 -12.141 1 94.75 100 GLU B C 1
ATOM 1540 O O . GLU B 1 100 ? -0.695 0.636 -12.266 1 94.75 100 GLU B O 1
ATOM 1545 N N . ALA B 1 101 ? -2.652 0.232 -11.258 1 95.12 101 ALA B N 1
ATOM 1546 C CA . ALA B 1 101 ? -2.547 1.41 -10.398 1 95.12 101 ALA B CA 1
ATOM 1547 C C . ALA B 1 101 ? -1.369 1.285 -9.438 1 95.12 101 ALA B C 1
ATOM 1549 O O . ALA B 1 101 ? -0.839 2.291 -8.961 1 95.12 101 ALA B O 1
ATOM 1550 N N . ILE B 1 102 ? -0.94 0.016 -9.18 1 95.88 102 ILE B N 1
ATOM 1551 C CA . ILE B 1 102 ? 0.143 -0.143 -8.211 1 95.88 102 ILE B CA 1
ATOM 1552 C C . ILE B 1 102 ? 1.343 -0.803 -8.883 1 95.88 102 ILE B C 1
ATOM 1554 O O . ILE B 1 102 ? 2.258 -1.279 -8.211 1 95.88 102 ILE B O 1
ATOM 1558 N N . ALA B 1 103 ? 1.35 -0.914 -10.188 1 90 103 ALA B N 1
ATOM 1559 C CA . ALA B 1 103 ? 2.424 -1.563 -10.938 1 90 103 ALA B CA 1
ATOM 1560 C C . ALA B 1 103 ? 3.668 -0.682 -10.984 1 90 103 ALA B C 1
ATOM 1562 O O . ALA B 1 103 ? 3.57 0.546 -10.938 1 90 103 ALA B O 1
#